Protein AF-0000000065788702 (afdb_homodimer)

Secondary structure (DSSP, 8-state):
----SEEEE--TTSSHHHHHHHHHHHHT--EEEHHHHHHHHHTS-HHHHHHHHHHHHHHHHHHHHHHHHHHH--SEEEPPTTGGGSHHHHHHTTTS-EEEEE--HHHHHHHT-------SSS--HHHHHHHHHHHHHHHHHHH-SEEEE-TT--HHHHHHHHHHHHHHHH-/----SEEEE--TTSSHHHHHHHHHHHHT--EEEHHHHHHHHHTS-HHHHHHHHHHHHHHHHHHHHHHHHHHH--SEEEPPTTGGGSHHHHHHTTTS-EEEEE--HHHHHHHT-------SSS--HHHHHHHHHHHHHHHHHHH-SEEEE-TT--HHHHHHHHHHHHHHHH-

Structure (mmCIF, N/CA/C/O backbone):
data_AF-0000000065788702-model_v1
#
loop_
_entity.id
_entity.type
_entity.pdbx_description
1 polymer 'Shikimate kinase'
#
loop_
_atom_site.group_PDB
_atom_site.id
_atom_site.type_symbol
_atom_site.label_atom_id
_atom_site.label_alt_id
_atom_site.label_comp_id
_atom_site.label_asym_id
_atom_site.label_entity_id
_atom_site.label_seq_id
_atom_site.pdbx_PDB_ins_code
_atom_site.Cartn_x
_atom_site.Cartn_y
_atom_site.Cartn_z
_atom_site.occupancy
_atom_site.B_iso_or_equiv
_atom_site.auth_seq_id
_atom_site.auth_comp_id
_atom_site.auth_asym_id
_atom_site.auth_atom_id
_atom_site.pdbx_PDB_model_num
ATOM 1 N N . MET A 1 1 ? 15.266 -27.609 -1.494 1 58.44 1 MET A N 1
ATOM 2 C CA . MET A 1 1 ? 15.555 -26.172 -1.533 1 58.44 1 MET A CA 1
ATOM 3 C C . MET A 1 1 ? 14.398 -25.375 -0.955 1 58.44 1 MET A C 1
ATOM 5 O O . MET A 1 1 ? 13.258 -25.844 -0.939 1 58.44 1 MET A O 1
ATOM 9 N N . SER A 1 2 ? 14.633 -24.344 -0.054 1 81.69 2 SER A N 1
ATOM 10 C CA . SER A 1 2 ? 13.609 -23.625 0.688 1 81.69 2 SER A CA 1
ATOM 11 C C . SER A 1 2 ? 12.688 -22.844 -0.253 1 81.69 2 SER A C 1
ATOM 13 O O . SER A 1 2 ? 13.141 -22.312 -1.266 1 81.69 2 SER A O 1
ATOM 15 N N . ALA A 1 3 ? 11.422 -23.141 -0.197 1 93.31 3 ALA A N 1
ATOM 16 C CA . ALA A 1 3 ? 10.43 -22.422 -0.991 1 93.31 3 ALA A CA 1
ATOM 17 C C . ALA A 1 3 ? 9.273 -21.938 -0.121 1 93.31 3 ALA A C 1
ATOM 19 O O . ALA A 1 3 ? 8.977 -22.547 0.917 1 93.31 3 ALA A O 1
ATOM 20 N N . PRO A 1 4 ? 8.68 -20.859 -0.559 1 97.94 4 PRO A N 1
ATOM 21 C CA . PRO A 1 4 ? 7.516 -20.406 0.214 1 97.94 4 PRO A CA 1
ATOM 22 C C . PRO A 1 4 ? 6.379 -21.438 0.215 1 97.94 4 PRO A C 1
ATOM 24 O O . PRO A 1 4 ? 6.227 -22.188 -0.747 1 97.94 4 PRO A O 1
ATOM 27 N N . LEU A 1 5 ? 5.625 -21.422 1.3 1 97.12 5 LEU A N 1
ATOM 28 C CA . LEU A 1 5 ? 4.43 -22.25 1.366 1 97.12 5 LEU A CA 1
ATOM 29 C C . LEU A 1 5 ? 3.367 -21.75 0.389 1 97.12 5 LEU A C 1
ATOM 31 O O . LEU A 1 5 ? 2.688 -22.562 -0.253 1 97.12 5 LEU A O 1
ATOM 35 N N . ILE A 1 6 ? 3.178 -20.422 0.337 1 98.12 6 ILE A N 1
ATOM 36 C CA . ILE A 1 6 ? 2.203 -19.781 -0.542 1 98.12 6 ILE A CA 1
ATOM 37 C C . ILE A 1 6 ? 2.771 -18.469 -1.076 1 98.12 6 ILE A C 1
ATOM 39 O O . ILE A 1 6 ? 3.377 -17.703 -0.328 1 98.12 6 ILE A O 1
ATOM 43 N N . VAL A 1 7 ? 2.656 -18.25 -2.346 1 98.75 7 VAL A N 1
ATOM 44 C CA . VAL A 1 7 ? 2.936 -16.953 -2.977 1 98.75 7 VAL A CA 1
ATOM 45 C C . VAL A 1 7 ? 1.626 -16.281 -3.369 1 98.75 7 VAL A C 1
ATOM 47 O O . VAL A 1 7 ? 0.776 -16.891 -4.023 1 98.75 7 VAL A O 1
ATOM 50 N N . LEU A 1 8 ? 1.436 -15.086 -2.906 1 98.75 8 LEU A N 1
ATOM 51 C CA . LEU A 1 8 ? 0.237 -14.312 -3.229 1 98.75 8 LEU A CA 1
ATOM 52 C C . LEU A 1 8 ? 0.52 -13.312 -4.34 1 98.75 8 LEU A C 1
ATOM 54 O O . LEU A 1 8 ? 1.49 -12.555 -4.266 1 98.75 8 LEU A O 1
ATOM 58 N N . VAL A 1 9 ? -0.347 -13.281 -5.387 1 98.56 9 VAL A N 1
ATOM 59 C CA . VAL A 1 9 ? -0.35 -12.258 -6.418 1 98.56 9 VAL A CA 1
ATOM 60 C C . VAL A 1 9 ? -1.75 -11.656 -6.551 1 98.56 9 VAL A C 1
ATOM 62 O O . VAL A 1 9 ? -2.729 -12.25 -6.086 1 98.56 9 VAL A O 1
ATOM 65 N N . GLY A 1 10 ? -1.859 -10.484 -7.102 1 96.06 10 GLY A N 1
ATOM 66 C CA . GLY A 1 10 ? -3.096 -9.75 -7.305 1 96.06 10 GLY A CA 1
ATOM 67 C C . GLY A 1 10 ? -2.891 -8.242 -7.34 1 96.06 10 GLY A C 1
ATOM 68 O O . GLY A 1 10 ? -1.82 -7.75 -6.984 1 96.06 10 GLY A O 1
ATOM 69 N N . PRO A 1 11 ? -3.908 -7.523 -7.809 1 91.44 11 PRO A N 1
ATOM 70 C CA . PRO A 1 11 ? -3.746 -6.07 -7.922 1 91.44 11 PRO A CA 1
ATOM 71 C C . PRO A 1 11 ? -3.607 -5.383 -6.566 1 91.44 11 PRO A C 1
ATOM 73 O O . PRO A 1 11 ? -3.93 -5.977 -5.535 1 91.44 11 PRO A O 1
ATOM 76 N N . MET A 1 12 ? -3.02 -4.168 -6.613 1 87.75 12 MET A N 1
ATOM 77 C CA . MET A 1 12 ? -2.9 -3.355 -5.406 1 87.75 12 MET A CA 1
ATOM 78 C C . MET A 1 12 ? -4.266 -3.131 -4.766 1 87.75 12 MET A C 1
ATOM 80 O O . MET A 1 12 ? -5.246 -2.855 -5.461 1 87.75 12 MET A O 1
ATOM 84 N N . GLY A 1 13 ? -4.363 -3.283 -3.51 1 88.12 13 GLY A N 1
ATOM 85 C CA . GLY A 1 13 ? -5.59 -2.975 -2.791 1 88.12 13 GLY A CA 1
ATOM 86 C C . GLY A 1 13 ? -6.535 -4.156 -2.686 1 88.12 13 GLY A C 1
ATOM 87 O O . GLY A 1 13 ? -7.602 -4.051 -2.08 1 88.12 13 GLY A O 1
ATOM 88 N N . VAL A 1 14 ? -6.156 -5.312 -3.217 1 91.44 14 VAL A N 1
ATOM 89 C CA . VAL A 1 14 ? -7.043 -6.465 -3.262 1 91.44 14 VAL A CA 1
ATOM 90 C C . VAL A 1 14 ? -7.051 -7.168 -1.906 1 91.44 14 VAL A C 1
ATOM 92 O O . VAL A 1 14 ? -7.906 -8.016 -1.643 1 91.44 14 VAL A O 1
ATOM 95 N N . GLY A 1 15 ? -6 -6.914 -1.061 1 93.5 15 GLY A N 1
ATOM 96 C CA . GLY A 1 15 ? -5.996 -7.5 0.271 1 93.5 15 GLY A CA 1
ATOM 97 C C . GLY A 1 15 ? -4.832 -8.445 0.506 1 93.5 15 GLY A C 1
ATOM 98 O O . GLY A 1 15 ? -4.863 -9.258 1.433 1 93.5 15 GLY A O 1
ATOM 99 N N . LYS A 1 16 ? -3.768 -8.422 -0.208 1 96.19 16 LYS A N 1
ATOM 100 C CA . LYS A 1 16 ? -2.631 -9.328 -0.096 1 96.19 16 LYS A CA 1
ATOM 101 C C . LYS A 1 16 ? -2 -9.25 1.291 1 96.19 16 LYS A C 1
ATOM 103 O O . LYS A 1 16 ? -1.712 -10.281 1.906 1 96.19 16 LYS A O 1
ATOM 108 N N . SER A 1 17 ? -1.806 -7.961 1.757 1 94.44 17 SER A N 1
ATOM 109 C CA . SER A 1 17 ? -1.151 -7.824 3.055 1 94.44 17 SER A CA 1
ATOM 110 C C . SER A 1 17 ? -2.01 -8.406 4.172 1 94.44 17 SER A C 1
ATOM 112 O O . SER A 1 17 ? -1.526 -9.195 4.988 1 94.44 17 SER A O 1
ATOM 114 N N . THR A 1 18 ? -3.287 -8.109 4.172 1 93.69 18 THR A N 1
ATOM 115 C CA . THR A 1 18 ? -4.188 -8.586 5.215 1 93.69 18 THR A CA 1
ATOM 116 C C . THR A 1 18 ? -4.344 -10.102 5.145 1 93.69 18 THR A C 1
ATOM 118 O O . THR A 1 18 ? -4.148 -10.797 6.141 1 93.69 18 THR A O 1
ATOM 121 N N . VAL A 1 19 ? -4.652 -10.578 3.967 1 96.88 19 VAL A N 1
ATOM 122 C CA . VAL A 1 19 ? -4.859 -12.008 3.766 1 96.88 19 VAL A CA 1
ATOM 123 C C . VAL A 1 19 ? -3.551 -12.758 3.996 1 96.88 19 VAL A C 1
ATOM 125 O O . VAL A 1 19 ? -3.543 -13.844 4.586 1 96.88 19 VAL A O 1
ATOM 128 N N . GLY A 1 20 ? -2.438 -12.195 3.5 1 97.69 20 GLY A N 1
ATOM 129 C CA . GLY A 1 20 ? -1.132 -12.805 3.697 1 97.69 20 GLY A CA 1
ATOM 130 C C . GLY A 1 20 ? -0.77 -12.984 5.16 1 97.69 20 GLY A C 1
ATOM 131 O O . GLY A 1 20 ? -0.274 -14.039 5.562 1 97.69 20 GLY A O 1
ATOM 132 N N . GLN A 1 21 ? -1.035 -11.992 5.941 1 95.81 21 GLN A N 1
ATOM 133 C CA . GLN A 1 21 ? -0.751 -12.055 7.371 1 95.81 21 GLN A CA 1
ATOM 134 C C . GLN A 1 21 ? -1.647 -13.078 8.062 1 95.81 21 GLN A C 1
ATOM 136 O O . GLN A 1 21 ? -1.186 -13.844 8.914 1 95.81 21 GLN A O 1
ATOM 141 N N . LEU A 1 22 ? -2.918 -13.117 7.703 1 96.94 22 LEU A N 1
ATOM 142 C CA . LEU A 1 22 ? -3.848 -14.086 8.273 1 96.94 22 LEU A CA 1
ATOM 143 C C . LEU A 1 22 ? -3.438 -15.508 7.91 1 96.94 22 LEU A C 1
ATOM 145 O O . LEU A 1 22 ? -3.494 -16.406 8.75 1 96.94 22 LEU A O 1
ATOM 149 N N . LEU A 1 23 ? -3.037 -15.695 6.676 1 98.12 23 LEU A N 1
ATOM 150 C CA . LEU A 1 23 ? -2.559 -17 6.234 1 98.12 23 LEU A CA 1
ATOM 151 C C . LEU A 1 23 ? -1.345 -17.438 7.043 1 98.12 23 LEU A C 1
ATOM 153 O O . LEU A 1 23 ? -1.278 -18.578 7.5 1 98.12 23 LEU A O 1
ATOM 157 N N . ALA A 1 24 ? -0.376 -16.531 7.18 1 98.06 24 ALA A N 1
ATOM 158 C CA . ALA A 1 24 ? 0.844 -16.844 7.926 1 98.06 24 ALA A CA 1
ATOM 159 C C . ALA A 1 24 ? 0.523 -17.234 9.359 1 98.06 24 ALA A C 1
ATOM 161 O O . ALA A 1 24 ? 1.09 -18.203 9.883 1 98.06 24 ALA A O 1
ATOM 162 N N . GLU A 1 25 ? -0.393 -16.531 9.961 1 97.5 25 GLU A N 1
ATOM 163 C CA . GLU A 1 25 ? -0.812 -16.828 11.32 1 97.5 25 GLU A CA 1
ATOM 164 C C . GLU A 1 25 ? -1.428 -18.219 11.414 1 97.5 25 GLU A C 1
ATOM 166 O O . GLU A 1 25 ? -1.07 -19.016 12.297 1 97.5 25 GLU A O 1
ATOM 171 N N . ARG A 1 26 ? -2.281 -18.531 10.562 1 96.94 26 ARG A N 1
ATOM 172 C CA . ARG A 1 26 ? -2.984 -19.812 10.57 1 96.94 26 ARG A CA 1
ATOM 173 C C . ARG A 1 26 ? -2.021 -20.969 10.312 1 96.94 26 ARG A C 1
ATOM 175 O O . ARG A 1 26 ? -2.207 -22.062 10.836 1 96.94 26 ARG A O 1
ATOM 182 N N . LEU A 1 27 ? -1.039 -20.688 9.547 1 96.88 27 LEU A N 1
ATOM 183 C CA . LEU A 1 27 ? -0.102 -21.719 9.148 1 96.88 27 LEU A CA 1
ATOM 184 C C . LEU A 1 27 ? 1.083 -21.781 10.109 1 96.88 27 LEU A C 1
ATOM 186 O O . LEU A 1 27 ? 1.942 -22.656 9.984 1 96.88 27 LEU A O 1
ATOM 190 N N . GLY A 1 28 ? 1.117 -20.844 11.07 1 97.06 28 GLY A N 1
ATOM 191 C CA . GLY A 1 28 ? 2.217 -20.812 12.016 1 97.06 28 GLY A CA 1
ATOM 192 C C . GLY A 1 28 ? 3.557 -20.516 11.367 1 97.06 28 GLY A C 1
ATOM 193 O O . GLY A 1 28 ? 4.562 -21.156 11.703 1 97.06 28 GLY A O 1
ATOM 194 N N . THR A 1 29 ? 3.572 -19.625 10.375 1 97.69 29 THR A N 1
ATOM 195 C CA . THR A 1 29 ? 4.789 -19.312 9.633 1 97.69 29 THR A CA 1
ATOM 196 C C . THR A 1 29 ? 4.945 -17.797 9.484 1 97.69 29 THR A C 1
ATOM 198 O O . THR A 1 29 ? 4.18 -17.031 10.062 1 97.69 29 THR A O 1
ATOM 201 N N . GLY A 1 30 ? 6.035 -17.312 8.812 1 97.44 30 GLY A N 1
ATOM 202 C CA . GLY A 1 30 ? 6.293 -15.898 8.617 1 97.44 30 GLY A CA 1
ATOM 203 C C . GLY A 1 30 ? 5.625 -15.336 7.379 1 97.44 30 GLY A C 1
ATOM 204 O O . GLY A 1 30 ? 5.23 -16.094 6.484 1 97.44 30 GLY A O 1
ATOM 205 N N . TYR A 1 31 ? 5.441 -14.039 7.391 1 97.69 31 TYR A N 1
ATOM 206 C CA . TYR A 1 31 ? 4.93 -13.266 6.262 1 97.69 31 TYR A CA 1
ATOM 207 C C . TYR A 1 31 ? 6.008 -12.352 5.699 1 97.69 31 TYR A C 1
ATOM 209 O O . TYR A 1 31 ? 6.758 -11.727 6.457 1 97.69 31 TYR A O 1
ATOM 217 N N . ARG A 1 32 ? 6.145 -12.336 4.414 1 97.94 32 ARG A N 1
ATOM 218 C CA . ARG A 1 32 ? 7.133 -11.508 3.727 1 97.94 32 ARG A CA 1
ATOM 219 C C . ARG A 1 32 ? 6.512 -10.805 2.52 1 97.94 32 ARG A C 1
ATOM 221 O O . ARG A 1 32 ? 5.688 -11.391 1.814 1 97.94 32 ARG A O 1
ATOM 228 N N . ASP A 1 33 ? 6.82 -9.547 2.326 1 97.44 33 ASP A N 1
ATOM 229 C CA . ASP A 1 33 ? 6.34 -8.719 1.226 1 97.44 33 ASP A CA 1
ATOM 230 C C . ASP A 1 33 ? 7.508 -8.172 0.406 1 97.44 33 ASP A C 1
ATOM 232 O O . ASP A 1 33 ? 8.398 -7.508 0.946 1 97.44 33 ASP A O 1
ATOM 236 N N . THR A 1 34 ? 7.469 -8.336 -0.899 1 98.06 34 THR A N 1
ATOM 237 C CA . THR A 1 34 ? 8.617 -7.977 -1.723 1 98.06 34 THR A CA 1
ATOM 238 C C . THR A 1 34 ? 8.734 -6.461 -1.862 1 98.06 34 THR A C 1
ATOM 240 O O . THR A 1 34 ? 9.828 -5.938 -2.09 1 98.06 34 THR A O 1
ATOM 243 N N . ASP A 1 35 ? 7.586 -5.723 -1.775 1 94.94 35 ASP A N 1
ATOM 244 C CA . ASP A 1 35 ? 7.691 -4.27 -1.773 1 94.94 35 ASP A CA 1
ATOM 245 C C . ASP A 1 35 ? 8.508 -3.777 -0.581 1 94.94 35 ASP A C 1
ATOM 247 O O . ASP A 1 35 ? 9.328 -2.867 -0.715 1 94.94 35 ASP A O 1
ATOM 251 N N . GLU A 1 36 ? 8.281 -4.375 0.519 1 93.31 36 GLU A N 1
ATOM 252 C CA . GLU A 1 36 ? 9.047 -4.027 1.713 1 93.31 36 GLU A CA 1
ATOM 253 C C . GLU A 1 36 ? 10.523 -4.402 1.554 1 93.31 36 GLU A C 1
ATOM 255 O O . GLU A 1 36 ? 11.406 -3.676 2.014 1 93.31 36 GLU A O 1
ATOM 260 N N . ASP A 1 37 ? 10.797 -5.535 0.907 1 96.69 37 ASP A N 1
ATOM 261 C CA . ASP A 1 37 ? 12.172 -5.941 0.626 1 96.69 37 ASP A CA 1
ATOM 262 C C . ASP A 1 37 ? 12.906 -4.871 -0.174 1 96.69 37 ASP A C 1
ATOM 264 O O . ASP A 1 37 ? 14.062 -4.555 0.118 1 96.69 37 ASP A O 1
ATOM 268 N N . ILE A 1 38 ? 12.219 -4.352 -1.16 1 96.56 38 ILE A N 1
ATOM 269 C CA . ILE A 1 38 ? 12.828 -3.371 -2.049 1 96.56 38 ILE A CA 1
ATOM 270 C C . ILE A 1 38 ? 13.188 -2.113 -1.261 1 96.56 38 ILE A C 1
ATOM 272 O O . ILE A 1 38 ? 14.297 -1.586 -1.387 1 96.56 38 ILE A O 1
ATOM 276 N N . VAL A 1 39 ? 12.273 -1.67 -0.487 1 93.56 39 VAL A N 1
ATOM 277 C CA . VAL A 1 39 ? 12.5 -0.473 0.317 1 93.56 39 VAL A CA 1
ATOM 278 C C . VAL A 1 39 ? 13.68 -0.692 1.255 1 93.56 39 VAL A C 1
ATOM 280 O O . VAL A 1 39 ? 14.562 0.166 1.365 1 93.56 39 VAL A O 1
ATOM 283 N N . THR A 1 40 ? 13.742 -1.803 1.852 1 93.12 40 THR A N 1
ATOM 284 C CA . THR A 1 40 ? 14.82 -2.121 2.787 1 93.12 40 THR A CA 1
ATOM 285 C C . THR A 1 40 ? 16.156 -2.201 2.064 1 93.12 40 THR A C 1
ATOM 287 O O . THR A 1 40 ? 17.156 -1.623 2.516 1 93.12 40 THR A O 1
ATOM 290 N N . ALA A 1 41 ? 16.188 -2.848 0.956 1 95.31 41 ALA A N 1
ATOM 291 C CA . ALA A 1 41 ? 17.422 -3.066 0.217 1 95.31 41 ALA A CA 1
ATOM 292 C C . ALA A 1 41 ? 17.953 -1.758 -0.371 1 95.31 41 ALA A C 1
ATOM 294 O O . ALA A 1 41 ? 19.156 -1.523 -0.397 1 95.31 41 ALA A O 1
ATOM 295 N N . GLN A 1 42 ? 17.047 -0.96 -0.868 1 94.94 42 GLN A N 1
ATOM 296 C CA . GLN A 1 42 ? 17.453 0.249 -1.584 1 94.94 42 GLN A CA 1
ATOM 297 C C . GLN A 1 42 ? 17.625 1.421 -0.624 1 94.94 42 GLN A C 1
ATOM 299 O O . GLN A 1 42 ? 18.297 2.404 -0.955 1 94.94 42 GLN A O 1
ATOM 304 N N . GLY A 1 43 ? 16.984 1.29 0.495 1 93.25 43 GLY A N 1
ATOM 305 C CA . GLY A 1 43 ? 17.047 2.369 1.468 1 93.25 43 GLY A CA 1
ATOM 306 C C . GLY A 1 43 ? 16.297 3.611 1.033 1 93.25 43 GLY A C 1
ATOM 307 O O . GLY A 1 43 ? 16.641 4.727 1.426 1 93.25 43 GLY A O 1
ATOM 308 N N . ARG A 1 44 ? 15.383 3.467 0.232 1 90.56 44 ARG A N 1
ATOM 309 C CA . ARG A 1 44 ? 14.562 4.582 -0.226 1 90.56 44 ARG A CA 1
ATOM 310 C C . ARG A 1 44 ? 13.148 4.113 -0.572 1 90.56 44 ARG A C 1
ATOM 312 O O . ARG A 1 44 ? 12.914 2.92 -0.767 1 90.56 44 ARG A O 1
ATOM 319 N N . ALA A 1 45 ? 12.219 5.051 -0.631 1 89.81 45 ALA A N 1
ATOM 320 C CA . ALA A 1 45 ? 10.812 4.773 -0.921 1 89.81 45 ALA A CA 1
ATOM 321 C C . ALA A 1 45 ? 10.633 4.328 -2.369 1 89.81 45 ALA A C 1
ATOM 323 O O . ALA A 1 45 ? 11.383 4.742 -3.254 1 89.81 45 ALA A O 1
ATOM 324 N N . ILE A 1 46 ? 9.578 3.502 -2.602 1 89.06 46 ILE A N 1
ATOM 325 C CA . ILE A 1 46 ? 9.305 2.98 -3.938 1 89.06 46 ILE A CA 1
ATOM 326 C C . ILE A 1 46 ? 9 4.133 -4.891 1 89.06 46 ILE A C 1
ATOM 328 O O . ILE A 1 46 ? 9.453 4.137 -6.035 1 89.06 46 ILE A O 1
ATOM 332 N N . ALA A 1 47 ? 8.273 5.152 -4.453 1 85.25 47 ALA A N 1
ATOM 333 C CA . ALA A 1 47 ? 7.961 6.312 -5.281 1 85.25 47 ALA A CA 1
ATOM 334 C C . ALA A 1 47 ? 9.234 7.004 -5.762 1 85.25 47 ALA A C 1
ATOM 336 O O . ALA A 1 47 ? 9.305 7.457 -6.906 1 85.25 47 ALA A O 1
ATOM 337 N N . GLU A 1 48 ? 10.188 7.059 -4.926 1 86.19 48 GLU A N 1
ATOM 338 C CA . GLU A 1 48 ? 11.453 7.684 -5.285 1 86.19 48 GLU A CA 1
ATOM 339 C C . GLU A 1 48 ? 12.18 6.883 -6.367 1 86.19 48 GLU A C 1
ATOM 341 O O . GLU A 1 48 ? 12.766 7.461 -7.285 1 86.19 48 GLU A O 1
ATOM 346 N N . ILE A 1 49 ? 12.148 5.605 -6.215 1 87.44 49 ILE A N 1
ATOM 347 C CA . ILE A 1 49 ? 12.773 4.738 -7.207 1 87.44 49 ILE A CA 1
ATOM 348 C C . ILE A 1 49 ? 12.117 4.957 -8.57 1 87.44 49 ILE A C 1
ATOM 350 O O . ILE A 1 49 ? 12.805 5.098 -9.578 1 87.44 49 ILE A O 1
ATOM 354 N N . PHE A 1 50 ? 10.789 5.039 -8.625 1 83.69 50 PHE A N 1
ATOM 355 C CA . PHE A 1 50 ? 10.055 5.258 -9.867 1 83.69 50 PHE A CA 1
ATOM 356 C C . PHE A 1 50 ? 10.414 6.609 -10.469 1 83.69 50 PHE A C 1
ATOM 358 O O . PHE A 1 50 ? 10.625 6.719 -11.68 1 83.69 50 PHE A O 1
ATOM 365 N N . VAL A 1 51 ? 10.461 7.57 -9.656 1 78.44 51 VAL A N 1
ATOM 366 C CA . VAL A 1 51 ? 10.688 8.93 -10.117 1 78.44 51 VAL A CA 1
ATOM 367 C C . VAL A 1 51 ? 12.141 9.094 -10.57 1 78.44 51 VAL A C 1
ATOM 369 O O . VAL A 1 51 ? 12.406 9.672 -11.617 1 78.44 51 VAL A O 1
ATOM 372 N N . ASP A 1 52 ? 13.086 8.492 -9.875 1 83.38 52 ASP A N 1
ATOM 373 C CA . ASP A 1 52 ? 14.516 8.711 -10.109 1 83.38 52 ASP A CA 1
ATOM 374 C C . ASP A 1 52 ? 15.039 7.797 -11.211 1 83.38 52 ASP A C 1
ATOM 376 O O . ASP A 1 52 ? 15.844 8.219 -12.039 1 83.38 52 ASP A O 1
ATOM 380 N N . GLU A 1 53 ? 14.555 6.59 -11.156 1 86.25 53 GLU A N 1
ATOM 381 C CA . GLU A 1 53 ? 15.203 5.602 -12.008 1 86.25 53 GLU A CA 1
ATOM 382 C C . GLU A 1 53 ? 14.234 5.066 -13.062 1 86.25 53 GLU A C 1
ATOM 384 O O . GLU A 1 53 ? 14.656 4.426 -14.031 1 86.25 53 GLU A O 1
ATOM 389 N N . GLY A 1 54 ? 13.016 5.285 -12.867 1 83.69 54 GLY A N 1
ATOM 390 C CA . GLY A 1 54 ? 12.016 4.855 -13.836 1 83.69 54 GLY A CA 1
ATOM 391 C C . GLY A 1 54 ? 11.484 3.459 -13.562 1 83.69 54 GLY A C 1
ATOM 392 O O . GLY A 1 54 ? 11.984 2.76 -12.68 1 83.69 54 GLY A O 1
ATOM 393 N N . GLU A 1 55 ? 10.453 3.076 -14.305 1 86.5 55 GLU A N 1
ATOM 394 C CA . GLU A 1 55 ? 9.75 1.81 -14.117 1 86.5 55 GLU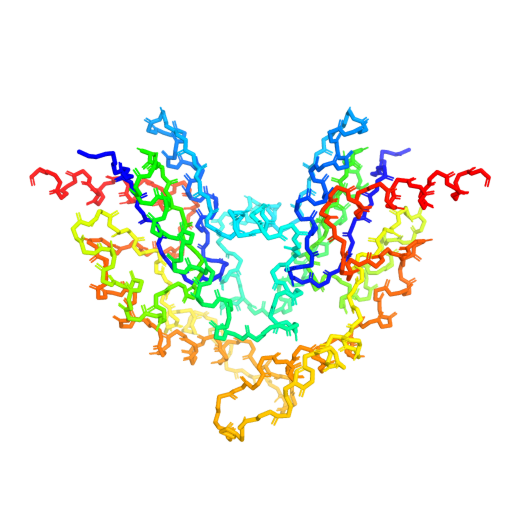 A CA 1
ATOM 395 C C . GLU A 1 55 ? 10.656 0.624 -14.445 1 86.5 55 GLU A C 1
ATOM 397 O O . GLU A 1 55 ? 10.656 -0.38 -13.734 1 86.5 55 GLU A O 1
ATOM 402 N N . ALA A 1 56 ? 11.422 0.709 -15.523 1 90.12 56 ALA A N 1
ATOM 403 C CA . ALA A 1 56 ? 12.281 -0.401 -15.93 1 90.12 56 ALA A CA 1
ATOM 404 C C . ALA A 1 56 ? 13.266 -0.764 -14.82 1 90.12 56 ALA A C 1
ATOM 406 O O . ALA A 1 56 ? 13.477 -1.943 -14.523 1 90.12 56 ALA A O 1
ATOM 407 N N . ALA A 1 57 ? 13.836 0.279 -14.242 1 92 57 ALA A N 1
ATOM 408 C CA . ALA A 1 57 ? 14.75 0.051 -13.125 1 92 57 ALA A CA 1
ATOM 409 C C . ALA A 1 57 ? 14.031 -0.592 -11.945 1 92 57 ALA A C 1
ATOM 411 O O . ALA A 1 57 ? 14.562 -1.508 -11.312 1 92 57 ALA A O 1
ATOM 412 N N . PHE A 1 58 ? 12.875 -0.134 -11.711 1 93 58 PHE A N 1
ATOM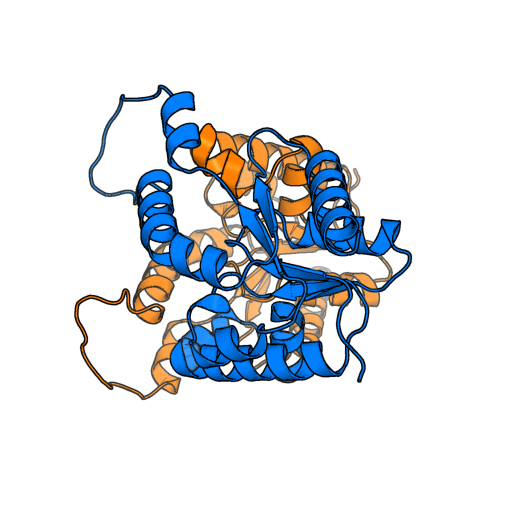 413 C CA . PHE A 1 58 ? 12.086 -0.715 -10.633 1 93 58 PHE A CA 1
ATOM 414 C C . PHE A 1 58 ? 11.781 -2.182 -10.914 1 93 58 PHE A C 1
ATOM 416 O O . PHE A 1 58 ? 11.875 -3.023 -10.023 1 93 58 PHE A O 1
ATOM 423 N N . ARG A 1 59 ? 11.469 -2.48 -12.102 1 95.44 59 ARG A N 1
ATOM 424 C CA . ARG A 1 59 ? 11.148 -3.857 -12.469 1 95.44 59 ARG A CA 1
ATOM 425 C C . ARG A 1 59 ? 12.352 -4.77 -12.273 1 95.44 59 ARG A C 1
ATOM 427 O O . ARG A 1 59 ? 12.203 -5.934 -11.891 1 95.44 59 ARG A O 1
ATOM 434 N N . THR A 1 60 ? 13.461 -4.254 -12.516 1 97.25 60 THR A N 1
ATOM 435 C CA . THR A 1 60 ? 14.68 -5.023 -12.289 1 97.25 60 THR A CA 1
ATOM 436 C C . THR A 1 60 ? 14.867 -5.32 -10.805 1 97.25 60 THR A C 1
ATOM 438 O O . THR A 1 60 ? 15.148 -6.457 -10.43 1 97.25 60 THR A O 1
ATOM 441 N N . LEU A 1 61 ? 14.688 -4.309 -9.984 1 97.25 61 LEU A N 1
ATOM 442 C CA . LEU A 1 61 ? 14.781 -4.48 -8.539 1 97.25 61 LEU A CA 1
ATOM 443 C C . LEU A 1 61 ? 13.719 -5.445 -8.039 1 97.25 61 LEU A C 1
ATOM 445 O O . LEU A 1 61 ? 13.984 -6.281 -7.172 1 97.25 61 LEU A O 1
ATOM 449 N N . GLU A 1 62 ? 12.531 -5.328 -8.602 1 97.81 62 GLU A N 1
ATOM 450 C CA . GLU A 1 62 ? 11.398 -6.168 -8.219 1 97.81 62 GLU A CA 1
ATOM 451 C C . GLU A 1 62 ? 11.664 -7.633 -8.547 1 97.81 62 GLU A C 1
ATOM 453 O O . GLU A 1 62 ? 11.43 -8.516 -7.715 1 97.81 62 GLU A O 1
ATOM 458 N N . LYS A 1 63 ? 12.211 -7.898 -9.711 1 98.38 63 LYS A N 1
ATOM 459 C CA . LYS A 1 63 ? 12.57 -9.25 -10.117 1 98.38 63 LYS A CA 1
ATOM 460 C C . LYS A 1 63 ? 13.594 -9.859 -9.156 1 98.38 63 LYS A C 1
ATOM 462 O O . LYS A 1 63 ? 13.453 -11.008 -8.742 1 98.38 63 LYS A O 1
ATOM 467 N N . GLU A 1 64 ? 14.547 -9.055 -8.82 1 98.5 64 GLU A N 1
ATOM 468 C CA . GLU A 1 64 ? 15.578 -9.531 -7.902 1 98.5 64 GLU A CA 1
ATOM 469 C C . GLU A 1 64 ? 15 -9.812 -6.52 1 98.5 64 GLU A C 1
ATOM 471 O O . GLU A 1 64 ? 15.359 -10.805 -5.883 1 98.5 64 GLU A O 1
ATOM 476 N N . ALA A 1 65 ? 14.148 -8.953 -6.035 1 98.5 65 ALA A N 1
ATOM 477 C CA . ALA A 1 65 ? 13.492 -9.172 -4.75 1 98.5 65 ALA A CA 1
ATOM 478 C C . ALA A 1 65 ? 12.688 -10.469 -4.754 1 98.5 65 ALA A C 1
ATOM 480 O O . ALA A 1 65 ? 12.727 -11.234 -3.785 1 98.5 65 ALA A O 1
ATOM 481 N N . VAL A 1 66 ? 11.992 -10.711 -5.859 1 98.75 66 VAL A N 1
ATOM 482 C CA . VAL A 1 66 ? 11.195 -11.922 -5.988 1 98.75 66 VAL A CA 1
ATOM 483 C C . VAL A 1 66 ? 12.109 -13.141 -5.992 1 98.75 66 VAL A C 1
ATOM 485 O O . VAL A 1 66 ? 11.867 -14.109 -5.266 1 98.75 66 VAL A O 1
ATOM 488 N N . ARG A 1 67 ? 13.148 -13.094 -6.777 1 98.62 67 ARG A N 1
ATOM 489 C CA . ARG A 1 67 ? 14.102 -14.195 -6.855 1 98.62 67 ARG A CA 1
ATOM 490 C C . ARG A 1 67 ? 14.664 -14.539 -5.48 1 98.62 67 ARG A C 1
ATOM 492 O O . ARG A 1 67 ? 14.672 -15.703 -5.078 1 98.62 67 ARG A O 1
ATOM 499 N N . THR A 1 68 ? 15.086 -13.57 -4.754 1 98.5 68 THR A N 1
ATOM 500 C CA . THR A 1 68 ? 15.68 -13.75 -3.434 1 98.5 68 THR A CA 1
ATOM 501 C C . THR A 1 68 ? 14.656 -14.328 -2.459 1 98.5 68 THR A C 1
ATOM 503 O O . THR A 1 68 ? 14.953 -15.281 -1.732 1 98.5 68 THR A O 1
ATOM 506 N N . ALA A 1 69 ? 13.461 -13.789 -2.449 1 98.56 69 ALA A N 1
ATOM 507 C CA . ALA A 1 69 ? 12.422 -14.234 -1.525 1 98.56 69 ALA A CA 1
ATOM 508 C C . ALA A 1 69 ? 12.039 -15.688 -1.792 1 98.56 69 ALA A C 1
ATOM 510 O O . ALA A 1 69 ? 11.844 -16.469 -0.856 1 98.56 69 ALA A O 1
ATOM 511 N N . LEU A 1 70 ? 11.961 -16.031 -3.041 1 98.5 70 LEU A N 1
ATOM 512 C CA . LEU A 1 70 ? 11.594 -17.391 -3.408 1 98.5 70 LEU A CA 1
ATOM 513 C C . LEU A 1 70 ? 12.648 -18.391 -2.938 1 98.5 70 LEU A C 1
ATOM 515 O O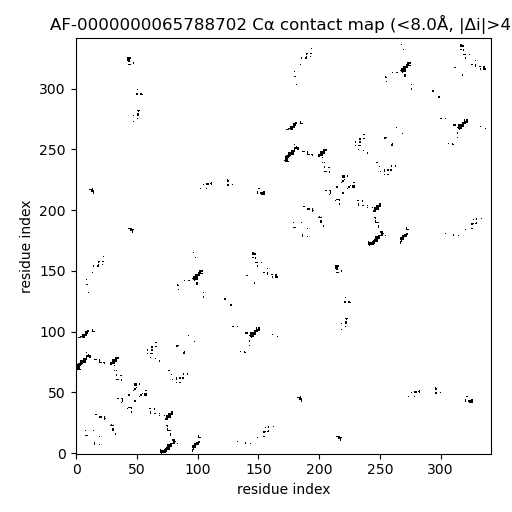 . LEU A 1 70 ? 12.328 -19.516 -2.596 1 98.5 70 LEU A O 1
ATOM 519 N N . ALA A 1 71 ? 13.852 -17.922 -2.898 1 97.56 71 ALA A N 1
ATOM 520 C CA . ALA A 1 71 ? 14.961 -18.797 -2.541 1 97.56 71 ALA A CA 1
ATOM 521 C C . ALA A 1 71 ? 15.125 -18.875 -1.026 1 97.56 71 ALA A C 1
ATOM 523 O O . ALA A 1 71 ? 15.633 -19.875 -0.507 1 97.56 71 ALA A O 1
ATOM 524 N N . GLU A 1 72 ? 14.609 -17.844 -0.264 1 97.38 72 GLU A N 1
ATOM 525 C CA . GLU A 1 72 ? 15.023 -17.734 1.131 1 97.38 72 GLU A CA 1
ATOM 526 C C . GLU A 1 72 ? 13.836 -17.891 2.074 1 97.38 72 GLU A C 1
ATOM 528 O O . GLU A 1 72 ? 14 -18.234 3.248 1 97.38 72 GLU A O 1
ATOM 533 N N . HIS A 1 73 ? 12.68 -17.641 1.604 1 98 73 HIS A N 1
ATOM 534 C CA . HIS A 1 73 ? 11.547 -17.547 2.512 1 98 73 HIS A CA 1
ATOM 535 C C . HIS A 1 73 ? 10.695 -18.812 2.459 1 98 73 HIS A C 1
ATOM 537 O O . HIS A 1 73 ? 10.359 -19.297 1.375 1 98 73 HIS A O 1
ATOM 543 N N . GLU A 1 74 ? 10.297 -19.266 3.625 1 97.75 74 GLU A N 1
ATOM 544 C CA . GLU A 1 74 ? 9.578 -20.547 3.686 1 97.75 74 GLU A CA 1
ATOM 545 C C . GLU A 1 74 ? 8.125 -20.328 4.094 1 97.75 74 GLU A C 1
ATOM 547 O O . GLU A 1 74 ? 7.375 -21.297 4.254 1 97.75 74 GLU A O 1
ATOM 552 N N . GLY A 1 75 ? 7.676 -19.172 4.332 1 98.06 75 GLY A N 1
ATOM 553 C CA . GLY A 1 75 ? 6.328 -18.875 4.789 1 98.06 75 GLY A CA 1
ATOM 554 C C . GLY A 1 75 ? 5.43 -18.344 3.691 1 98.06 75 GLY A C 1
ATOM 555 O O . GLY A 1 75 ? 5.363 -18.922 2.602 1 98.06 75 GLY A O 1
ATOM 556 N N . VAL A 1 76 ? 4.598 -17.297 3.957 1 98.62 76 VAL A N 1
ATOM 557 C CA . VAL A 1 76 ? 3.695 -16.672 2.998 1 98.62 76 VAL A CA 1
ATOM 558 C C . VAL A 1 76 ? 4.375 -15.453 2.365 1 98.62 76 VAL A C 1
ATOM 560 O O . VAL A 1 76 ? 4.867 -14.57 3.072 1 98.62 76 VAL A O 1
ATOM 563 N N . LEU A 1 77 ? 4.457 -15.43 1.063 1 98.81 77 LEU A N 1
ATOM 564 C CA . LEU A 1 77 ? 5.133 -14.375 0.314 1 98.81 77 LEU A CA 1
ATOM 565 C C . LEU A 1 77 ? 4.141 -13.602 -0.549 1 98.81 77 LEU A C 1
ATOM 567 O O . LEU A 1 77 ? 3.43 -14.195 -1.366 1 98.81 77 LEU A O 1
ATOM 571 N N . ALA A 1 78 ? 4.039 -12.312 -0.297 1 98.62 78 ALA A N 1
ATOM 572 C CA . ALA A 1 78 ? 3.219 -11.453 -1.146 1 98.62 78 ALA A CA 1
ATOM 573 C C . ALA A 1 78 ? 4.078 -10.664 -2.133 1 98.62 78 ALA A C 1
ATOM 575 O O . ALA A 1 78 ? 5.066 -10.039 -1.741 1 98.62 78 ALA A O 1
ATOM 576 N N . LEU A 1 79 ? 3.742 -10.719 -3.387 1 98.56 79 LEU A N 1
ATOM 577 C CA . LEU A 1 79 ? 4.445 -9.953 -4.41 1 98.56 79 LEU A CA 1
ATOM 578 C C . LEU A 1 79 ? 3.77 -8.602 -4.645 1 98.56 79 LEU A C 1
ATOM 580 O O . LEU A 1 79 ? 2.582 -8.445 -4.359 1 98.56 79 LEU A O 1
ATOM 584 N N . GLY A 1 80 ? 4.613 -7.633 -5.121 1 96.06 80 GLY A N 1
ATOM 585 C CA . GLY A 1 80 ? 4.004 -6.402 -5.602 1 96.06 80 GLY A CA 1
ATOM 586 C C . GLY A 1 80 ? 2.979 -6.633 -6.695 1 96.06 80 GLY A C 1
ATOM 587 O O . GLY A 1 80 ? 3.113 -7.562 -7.496 1 96.06 80 GLY A O 1
ATOM 588 N N . GLY A 1 81 ? 2.016 -5.766 -6.785 1 92.94 81 GLY A N 1
ATOM 589 C CA . GLY A 1 81 ? 0.9 -5.934 -7.703 1 92.94 81 GLY A CA 1
ATOM 590 C C . GLY A 1 81 ? 1.33 -6.02 -9.156 1 92.94 81 GLY A C 1
ATOM 591 O O . GLY A 1 81 ? 0.645 -6.629 -9.977 1 92.94 81 GLY A O 1
ATOM 592 N N . GLY A 1 82 ? 2.447 -5.41 -9.492 1 93.75 82 GLY A N 1
ATOM 593 C CA . GLY A 1 82 ? 2.924 -5.367 -10.867 1 93.75 82 GLY A CA 1
ATOM 594 C C . GLY A 1 82 ? 4.027 -6.367 -11.148 1 93.75 82 GLY A C 1
ATOM 595 O O . GLY A 1 82 ? 4.59 -6.387 -12.242 1 93.75 82 GLY A O 1
ATOM 596 N N . ALA A 1 83 ? 4.301 -7.199 -10.227 1 97 83 ALA A N 1
ATOM 597 C CA . ALA A 1 83 ? 5.418 -8.133 -10.359 1 97 83 ALA A CA 1
ATOM 598 C C . ALA A 1 83 ? 5.219 -9.055 -11.562 1 97 83 ALA A C 1
ATOM 600 O O . ALA A 1 83 ? 6.184 -9.422 -12.234 1 97 83 ALA A O 1
ATOM 601 N N . ILE A 1 84 ? 3.98 -9.297 -11.93 1 97.25 84 ILE A N 1
ATOM 602 C CA . ILE A 1 84 ? 3.646 -10.266 -12.969 1 97.25 84 ILE A CA 1
ATOM 603 C C . ILE A 1 84 ? 3.846 -9.633 -14.344 1 97.25 84 ILE A C 1
ATOM 605 O O . ILE A 1 84 ? 3.764 -10.312 -15.367 1 97.25 84 ILE A O 1
ATOM 609 N N . LEU A 1 85 ? 4.148 -8.375 -14.422 1 95.5 85 LEU A N 1
ATOM 610 C CA . LEU A 1 85 ? 4.293 -7.703 -15.711 1 95.5 85 LEU A CA 1
ATOM 611 C C . LEU A 1 85 ? 5.594 -8.117 -16.391 1 95.5 85 LEU A C 1
ATOM 613 O O . LEU A 1 85 ? 5.695 -8.07 -17.625 1 95.5 85 LEU A O 1
ATOM 617 N N . ASP A 1 86 ? 6.602 -8.469 -15.641 1 96.94 86 ASP A N 1
ATOM 618 C CA . ASP A 1 86 ? 7.887 -8.906 -16.172 1 96.94 86 ASP A CA 1
ATOM 619 C C . ASP A 1 86 ? 7.879 -10.406 -16.469 1 96.94 86 ASP A C 1
ATOM 621 O O . ASP A 1 86 ? 7.574 -11.211 -15.586 1 96.94 86 ASP A O 1
ATOM 625 N N . ALA A 1 87 ? 8.242 -10.758 -17.672 1 97.75 87 ALA A N 1
ATOM 626 C CA . ALA A 1 87 ? 8.195 -12.148 -18.109 1 97.75 87 ALA A CA 1
ATOM 627 C C . ALA A 1 87 ? 9.18 -13.008 -17.312 1 97.75 87 ALA A C 1
ATOM 629 O O . ALA A 1 87 ? 8.898 -14.172 -17.016 1 97.75 87 ALA A O 1
ATOM 630 N N . ASP A 1 88 ? 10.281 -12.438 -17.016 1 98.25 88 ASP A N 1
ATOM 631 C CA . ASP A 1 88 ? 11.266 -13.188 -16.234 1 98.25 88 ASP A CA 1
ATOM 632 C C . ASP A 1 88 ? 10.758 -13.461 -14.828 1 98.25 88 ASP A C 1
ATOM 634 O O . ASP A 1 88 ? 11.008 -14.531 -14.273 1 98.25 88 ASP A O 1
ATOM 638 N N . THR A 1 89 ? 10.07 -12.516 -14.273 1 98.56 89 THR A N 1
ATOM 639 C CA . THR A 1 89 ? 9.477 -12.734 -12.953 1 98.56 89 THR A CA 1
ATOM 640 C C . THR A 1 89 ? 8.43 -13.844 -13.008 1 98.56 89 THR A C 1
ATOM 642 O O . THR A 1 89 ? 8.391 -14.703 -12.125 1 98.56 89 THR A O 1
ATOM 645 N N . ARG A 1 90 ? 7.621 -13.805 -14.047 1 98.69 90 ARG A N 1
ATOM 646 C CA . ARG A 1 90 ? 6.633 -14.875 -14.203 1 98.69 90 ARG A CA 1
ATOM 647 C C . ARG A 1 90 ? 7.309 -16.234 -14.289 1 98.69 90 ARG A C 1
ATOM 649 O O . ARG A 1 90 ? 6.836 -17.203 -13.703 1 98.69 90 ARG A O 1
ATOM 656 N N . ALA A 1 91 ? 8.406 -16.297 -14.953 1 98.62 91 ALA A N 1
ATOM 657 C CA . ALA A 1 91 ? 9.133 -17.562 -15.102 1 98.62 91 ALA A CA 1
ATOM 658 C C . ALA A 1 91 ? 9.633 -18.062 -13.758 1 98.62 91 ALA A C 1
ATOM 660 O O . ALA A 1 91 ? 9.68 -19.266 -13.516 1 98.62 91 ALA A O 1
ATOM 661 N N . LEU A 1 92 ? 10 -17.172 -12.836 1 98.5 92 LEU A N 1
ATOM 662 C CA . LEU A 1 92 ? 10.477 -17.531 -11.508 1 98.5 92 LEU A CA 1
ATOM 663 C C . LEU A 1 92 ? 9.367 -18.203 -10.703 1 98.5 92 LEU A C 1
ATOM 665 O O . LEU A 1 92 ? 9.633 -18.906 -9.719 1 98.5 92 LEU A O 1
ATOM 669 N N . LEU A 1 93 ? 8.102 -17.984 -11.086 1 98.62 93 LEU A N 1
ATOM 670 C CA . LEU A 1 93 ? 6.965 -18.469 -10.305 1 98.62 93 LEU A CA 1
ATOM 671 C C . LEU A 1 93 ? 6.57 -19.875 -10.727 1 98.62 93 LEU A C 1
ATOM 673 O O . LEU A 1 93 ? 5.727 -20.516 -10.086 1 98.62 93 LEU A O 1
ATOM 677 N N . ALA A 1 94 ? 7.211 -20.359 -11.805 1 97.44 94 ALA A N 1
ATOM 678 C CA . ALA A 1 94 ? 6.941 -21.734 -12.242 1 97.44 94 ALA A CA 1
ATOM 679 C C . ALA A 1 94 ? 7.254 -22.734 -11.141 1 97.44 94 ALA A C 1
ATOM 681 O O . ALA A 1 94 ? 8.312 -22.672 -10.508 1 97.44 94 ALA A O 1
ATOM 682 N N . GLY A 1 95 ? 6.309 -23.562 -10.859 1 95.44 95 GLY A N 1
ATOM 683 C CA . GLY A 1 95 ? 6.504 -24.609 -9.859 1 95.44 95 GLY A CA 1
ATOM 684 C C . GLY A 1 95 ? 6.145 -24.172 -8.453 1 95.44 95 GLY A C 1
ATOM 685 O O . GLY A 1 95 ? 6.152 -24.984 -7.527 1 95.44 95 GLY A O 1
ATOM 686 N N . GLN A 1 96 ? 5.867 -22.938 -8.266 1 97.62 96 GLN A N 1
ATOM 687 C CA . GLN A 1 96 ? 5.469 -22.422 -6.957 1 97.62 96 GLN A CA 1
ATOM 688 C C . GLN A 1 96 ? 3.963 -22.562 -6.746 1 97.62 96 GLN A C 1
ATOM 690 O O . GLN A 1 96 ? 3.207 -22.688 -7.711 1 97.62 96 GLN A O 1
ATOM 695 N N . ARG A 1 97 ? 3.58 -22.641 -5.516 1 97.25 97 ARG A N 1
ATOM 696 C CA . ARG A 1 97 ? 2.166 -22.531 -5.172 1 97.25 97 ARG A CA 1
ATOM 697 C C . ARG A 1 97 ? 1.726 -21.062 -5.148 1 97.25 97 ARG A C 1
ATOM 699 O O . ARG A 1 97 ? 1.917 -20.375 -4.148 1 97.25 97 ARG A O 1
ATOM 706 N N . VAL A 1 98 ? 1.109 -20.672 -6.246 1 98.56 98 VAL A N 1
ATOM 707 C CA . VAL A 1 98 ? 0.758 -19.266 -6.422 1 98.56 98 VAL A CA 1
ATOM 708 C C . VAL A 1 98 ? -0.756 -19.094 -6.32 1 98.56 98 VAL A C 1
ATOM 710 O O . VAL A 1 98 ? -1.508 -19.719 -7.078 1 98.56 98 VAL A O 1
ATOM 713 N N . VAL A 1 99 ? -1.174 -18.25 -5.332 1 98.62 99 VAL A N 1
ATOM 714 C CA . VAL A 1 99 ? -2.582 -17.906 -5.184 1 98.62 99 VAL A CA 1
ATOM 715 C C . VAL A 1 99 ? -2.832 -16.5 -5.738 1 98.62 99 VAL A C 1
ATOM 717 O O . VAL A 1 99 ? -2.234 -15.531 -5.273 1 98.62 99 VAL A O 1
ATOM 720 N N . TYR A 1 100 ? -3.699 -16.453 -6.723 1 98.38 100 TYR A N 1
ATOM 721 C CA . TYR A 1 100 ? -4.172 -15.18 -7.266 1 98.38 100 TYR A CA 1
ATOM 722 C C . TYR A 1 100 ? -5.43 -14.719 -6.551 1 98.38 100 TYR A C 1
ATOM 724 O O . TYR A 1 100 ? -6.484 -15.344 -6.656 1 98.38 100 TYR A O 1
ATOM 732 N N . LEU A 1 101 ? -5.258 -13.672 -5.723 1 97.56 101 LEU A N 1
ATOM 733 C CA . LEU A 1 101 ? -6.445 -13.008 -5.195 1 97.56 101 LEU A CA 1
ATOM 734 C C . LEU A 1 101 ? -7.105 -12.148 -6.262 1 97.56 101 LEU A C 1
ATOM 736 O O . LEU A 1 101 ? -6.555 -11.125 -6.668 1 97.56 101 LEU A O 1
ATOM 740 N N . SER A 1 102 ? -8.305 -12.594 -6.684 1 94.5 102 SER A N 1
ATOM 741 C CA . SER A 1 102 ? -8.938 -11.984 -7.848 1 94.5 102 SER A CA 1
ATOM 742 C C . SER A 1 102 ? -10.156 -11.156 -7.449 1 94.5 102 SER A C 1
ATOM 744 O O . SER A 1 102 ? -10.773 -11.422 -6.418 1 94.5 102 SER A O 1
ATOM 746 N N . MET A 1 103 ? -10.359 -10.117 -8.219 1 86.69 103 MET A N 1
ATOM 747 C CA . MET A 1 103 ? -11.586 -9.328 -8.109 1 86.69 103 MET A CA 1
ATOM 748 C C . MET A 1 103 ? -12.273 -9.188 -9.461 1 86.69 103 MET A C 1
ATOM 750 O O . MET A 1 103 ? -11.617 -8.93 -10.477 1 86.69 103 MET A O 1
ATOM 754 N N . ASP A 1 104 ? -13.555 -9.586 -9.562 1 77.5 104 ASP A N 1
ATOM 755 C CA . ASP A 1 104 ? -14.305 -9.461 -10.805 1 77.5 104 ASP A CA 1
ATOM 756 C C . ASP A 1 104 ? -14.75 -8.023 -11.039 1 77.5 104 ASP A C 1
ATOM 758 O O . ASP A 1 104 ? -15.57 -7.488 -10.289 1 77.5 104 ASP A O 1
ATOM 762 N N . VAL A 1 105 ? -14.164 -7.426 -11.961 1 64.31 105 VAL A N 1
ATOM 763 C CA . VAL A 1 105 ? -14.516 -6.039 -12.266 1 64.31 105 VAL A CA 1
ATOM 764 C C . VAL A 1 105 ? -15.922 -5.98 -12.859 1 64.31 105 VAL A C 1
ATOM 766 O O . VAL A 1 105 ? -16.656 -5.012 -12.641 1 64.31 105 VAL A O 1
ATOM 769 N N . GLU A 1 106 ? -16.281 -6.953 -13.688 1 61.34 106 GLU A N 1
ATOM 770 C CA . GLU A 1 106 ? -17.609 -6.914 -14.289 1 61.34 106 GLU A CA 1
ATOM 771 C C . GLU A 1 106 ? -18.703 -6.977 -13.219 1 61.34 106 GLU A C 1
ATOM 773 O O . GLU A 1 106 ? -19.719 -6.277 -13.32 1 61.34 106 GLU A O 1
ATOM 778 N N . GLU A 1 107 ? -18.594 -7.793 -12.297 1 55.44 107 GLU A N 1
ATOM 779 C CA . GLU A 1 107 ? -19.594 -7.895 -11.234 1 55.44 107 GLU A CA 1
ATOM 780 C C . GLU A 1 107 ? -19.609 -6.633 -10.375 1 55.44 107 GLU A C 1
ATOM 782 O O . GLU A 1 107 ? -20.672 -6.207 -9.922 1 55.44 107 GLU A O 1
ATOM 787 N N . ALA A 1 108 ? -18.516 -6.09 -10.219 1 52.41 108 ALA A N 1
ATOM 788 C CA . ALA A 1 108 ? -18.438 -4.867 -9.422 1 52.41 108 ALA A CA 1
ATOM 789 C C . ALA A 1 108 ? -19.219 -3.732 -10.078 1 52.41 108 ALA A C 1
ATOM 791 O O . ALA A 1 108 ? -19.891 -2.959 -9.391 1 52.41 108 ALA A O 1
ATOM 792 N N . VAL A 1 109 ? -19.203 -3.705 -11.383 1 51.69 109 VAL A N 1
ATOM 793 C CA . VAL A 1 109 ? -19.922 -2.701 -12.156 1 51.69 109 VAL A CA 1
ATOM 794 C C . VAL A 1 109 ? -21.438 -2.939 -12.023 1 51.69 109 VAL A C 1
ATOM 796 O O . VAL A 1 109 ? -22.203 -1.989 -11.906 1 51.69 109 VAL A O 1
ATOM 79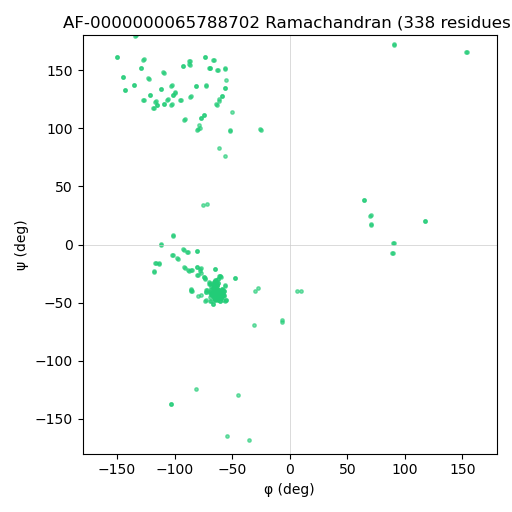9 N N . LYS A 1 110 ? -21.797 -4.219 -12.234 1 51.75 110 LYS A N 1
ATOM 800 C CA . LYS A 1 110 ? -23.219 -4.531 -12.195 1 51.75 110 LYS A CA 1
ATOM 801 C C . LYS A 1 110 ? -23.828 -4.113 -10.859 1 51.75 110 LYS A C 1
ATOM 803 O O . LYS A 1 110 ? -24.984 -3.691 -10.812 1 51.75 110 LYS A O 1
ATOM 808 N N . ARG A 1 111 ? -23.094 -4.348 -9.945 1 46.41 111 ARG A N 1
ATOM 809 C CA . ARG A 1 111 ? -23.672 -4.094 -8.633 1 46.41 111 ARG A CA 1
ATOM 810 C C . ARG A 1 111 ? -23.859 -2.6 -8.398 1 46.41 111 ARG A C 1
ATOM 812 O O . ARG A 1 111 ? -24.734 -2.193 -7.621 1 46.41 111 ARG A O 1
ATOM 819 N N . THR A 1 112 ? -22.922 -1.962 -8.789 1 45.69 112 THR A N 1
ATOM 820 C CA . THR A 1 112 ? -23.078 -0.535 -8.531 1 45.69 112 THR A CA 1
ATOM 821 C C . THR A 1 112 ? -24.078 0.083 -9.508 1 45.69 112 THR A C 1
ATOM 823 O O . THR A 1 112 ? -24.438 1.252 -9.367 1 45.69 112 THR A O 1
ATOM 826 N N . GLY A 1 113 ? -25.219 -0.66 -9.992 1 38.84 113 GLY A N 1
ATOM 827 C CA . GLY A 1 113 ? -26.234 -0.056 -10.844 1 38.84 113 GLY A CA 1
ATOM 828 C C . GLY A 1 113 ? -25.844 1.328 -11.336 1 38.84 113 GLY A C 1
ATOM 829 O O . GLY A 1 113 ? -26.703 2.078 -11.82 1 38.84 113 GLY A O 1
ATOM 830 N N . LEU A 1 114 ? -25.25 2.094 -10.492 1 38.72 114 LEU A N 1
ATOM 831 C CA . LEU A 1 114 ? -25.203 3.537 -10.688 1 38.72 114 LEU A CA 1
ATOM 832 C C . LEU A 1 114 ? -24.594 3.873 -12.047 1 38.72 114 LEU A C 1
ATOM 834 O O . LEU A 1 114 ? -23.406 3.619 -12.289 1 38.72 114 LEU A O 1
ATOM 838 N N . ASN A 1 115 ? -25.453 3.689 -13.242 1 33.81 115 ASN A N 1
ATOM 839 C CA . ASN A 1 115 ? -25.328 4.395 -14.516 1 33.81 115 ASN A CA 1
ATOM 840 C C . ASN A 1 115 ? -24.781 5.805 -14.32 1 33.81 115 ASN A C 1
ATOM 842 O O . ASN A 1 115 ? -24.609 6.547 -15.289 1 33.81 115 ASN A O 1
ATOM 846 N N . ALA A 1 116 ? -25.781 6.789 -13.609 1 31.56 116 ALA A N 1
ATOM 847 C CA . ALA A 1 116 ? -25.938 8.211 -13.898 1 31.56 116 ALA A CA 1
ATOM 848 C C . ALA A 1 116 ? -24.594 8.906 -14.039 1 31.56 116 ALA A C 1
ATOM 850 O O . ALA A 1 116 ? -24.344 9.594 -15.031 1 31.56 116 ALA A O 1
ATOM 851 N N . ALA A 1 117 ? -24.578 10.234 -13.109 1 30.44 117 ALA A N 1
ATOM 852 C CA . ALA A 1 117 ? -24.172 11.57 -13.562 1 30.44 117 ALA A CA 1
ATOM 853 C C . ALA A 1 117 ? -22.781 11.547 -14.172 1 30.44 117 ALA A C 1
ATOM 855 O O . ALA A 1 117 ? -22 10.633 -13.906 1 30.44 117 ALA A O 1
ATOM 856 N N . ARG A 1 118 ? -22.172 12.891 -14.328 1 29.09 118 ARG A N 1
ATOM 857 C CA . ARG A 1 118 ? -21.594 13.883 -15.219 1 29.09 118 ARG A CA 1
ATOM 858 C C . ARG A 1 118 ? -20.125 13.578 -15.508 1 29.09 118 ARG A C 1
ATOM 860 O O . ARG A 1 118 ? -19.766 13.203 -16.625 1 29.09 118 ARG A O 1
ATOM 867 N N . PRO A 1 119 ? -19.172 14.75 -15.156 1 29.42 119 PRO A N 1
ATOM 868 C CA . PRO A 1 119 ? -18.266 15.453 -16.078 1 29.42 119 PRO A CA 1
ATOM 869 C C . PRO A 1 119 ? -17.094 14.586 -16.516 1 29.42 119 PRO A C 1
ATOM 871 O O . PRO A 1 119 ? -16.703 13.648 -15.812 1 29.42 119 PRO A O 1
ATOM 874 N N . LEU A 1 120 ? -16.406 14.703 -17.734 1 30.33 120 LEU A N 1
ATOM 875 C CA . LEU A 1 120 ? -15.273 14.625 -18.641 1 30.33 120 LEU A CA 1
ATOM 876 C C . LEU A 1 120 ? -14 14.281 -17.875 1 30.33 120 LEU A C 1
ATOM 878 O O . LEU A 1 120 ? -13.188 13.469 -18.344 1 30.33 120 LEU A O 1
ATOM 882 N N . LEU A 1 121 ? -13.516 15.242 -16.906 1 34.31 121 LEU A N 1
ATOM 883 C CA . LEU A 1 121 ? -12.117 15.461 -16.547 1 34.31 121 LEU A CA 1
ATOM 884 C C . LEU A 1 121 ? -11.633 14.398 -15.562 1 34.31 121 LEU A C 1
ATOM 886 O O . LEU A 1 121 ? -10.453 14.359 -15.211 1 34.31 121 LEU A O 1
ATOM 890 N N . ALA A 1 122 ? -12.508 14.047 -14.43 1 39.94 122 ALA A N 1
ATOM 891 C CA . ALA A 1 122 ? -11.922 13.273 -13.336 1 39.94 122 ALA A CA 1
ATOM 892 C C . ALA A 1 122 ? -11.812 11.797 -13.711 1 39.94 122 ALA A C 1
ATOM 894 O O . ALA A 1 122 ? -12.75 11.219 -14.266 1 39.94 122 ALA A O 1
ATOM 895 N N . VAL A 1 123 ? -10.688 11.258 -14.055 1 48.5 123 VAL A N 1
ATOM 896 C CA . VAL A 1 123 ? -10.375 9.844 -14.25 1 48.5 123 VAL A CA 1
ATOM 897 C C . VAL A 1 123 ? -11.312 8.977 -13.414 1 48.5 123 VAL A C 1
ATOM 899 O O . VAL A 1 123 ? -11.508 9.234 -12.227 1 48.5 123 VAL A O 1
ATOM 902 N N . ASN A 1 124 ? -12.445 8.383 -14.07 1 59.81 124 ASN A N 1
ATOM 903 C CA . ASN A 1 124 ? -13.305 7.391 -13.438 1 59.81 124 ASN A CA 1
ATOM 904 C C . ASN A 1 124 ? -12.5 6.23 -12.867 1 59.81 124 ASN A C 1
ATOM 906 O O . ASN A 1 124 ? -11.969 5.406 -13.617 1 59.81 124 ASN A O 1
ATOM 910 N N . PRO A 1 125 ? -12.281 6.324 -11.641 1 64.88 125 PRO A N 1
ATOM 911 C CA . PRO A 1 125 ? -11.484 5.281 -11 1 64.88 125 PRO A CA 1
ATOM 912 C C . PRO A 1 125 ? -11.938 3.871 -11.375 1 64.88 125 PRO A C 1
ATOM 914 O O . PRO A 1 125 ? -11.109 2.971 -11.531 1 64.88 125 PRO A O 1
ATOM 917 N N . ARG A 1 126 ? -13.211 3.711 -11.68 1 69.88 126 ARG A N 1
ATOM 918 C CA . ARG A 1 126 ? -13.719 2.391 -12.039 1 69.88 126 ARG A CA 1
ATOM 919 C C . ARG A 1 126 ? -13.266 1.991 -13.438 1 69.88 126 ARG A C 1
ATOM 921 O O . ARG A 1 126 ? -12.852 0.851 -13.664 1 69.88 126 ARG A O 1
ATOM 928 N N . LYS A 1 127 ? -13.461 2.904 -14.312 1 71.25 127 LYS A N 1
ATOM 929 C CA . LYS A 1 127 ? -13.031 2.623 -15.68 1 71.25 127 LYS A CA 1
ATOM 930 C C . LYS A 1 127 ? -11.531 2.326 -15.734 1 71.25 127 LYS A C 1
ATOM 932 O O . LYS A 1 127 ? -11.109 1.384 -16.406 1 71.25 127 LYS A O 1
ATOM 937 N N . GLN A 1 128 ? -10.781 3.113 -15.016 1 70.19 128 GLN A N 1
ATOM 938 C CA . GLN A 1 128 ? -9.336 2.914 -14.977 1 70.19 128 GLN A CA 1
ATOM 939 C C . GLN A 1 128 ? -8.984 1.561 -14.375 1 70.19 128 GLN A C 1
ATOM 941 O O . GLN A 1 128 ? -8.086 0.867 -14.867 1 70.19 128 GLN A O 1
ATOM 946 N N . TRP A 1 129 ? -9.711 1.229 -13.43 1 72.12 129 TRP A N 1
ATOM 947 C CA . TRP A 1 129 ? -9.484 -0.07 -12.805 1 72.12 129 TRP A CA 1
ATOM 948 C C . TRP A 1 129 ? -9.836 -1.205 -13.758 1 72.12 129 TRP A C 1
ATOM 950 O O . TRP A 1 129 ? -9.094 -2.186 -13.867 1 72.12 129 TRP A O 1
ATOM 960 N N . ARG A 1 130 ? -10.859 -1.127 -14.445 1 74.94 130 ARG A N 1
ATOM 961 C CA . ARG A 1 130 ? -11.281 -2.131 -15.422 1 74.94 130 ARG A CA 1
ATOM 962 C C . ARG A 1 130 ? -10.227 -2.312 -16.5 1 74.94 130 ARG A C 1
ATOM 964 O O . ARG A 1 130 ? -9.883 -3.439 -16.859 1 74.94 130 ARG A O 1
ATOM 971 N N . GLU A 1 131 ? -9.805 -1.229 -16.938 1 78.69 131 GLU A N 1
ATOM 972 C CA . GLU A 1 131 ? -8.797 -1.28 -17.984 1 78.69 131 GLU A CA 1
ATOM 973 C C . GLU A 1 131 ? -7.512 -1.925 -17.484 1 78.69 131 GLU A C 1
ATOM 975 O O . GLU A 1 131 ? -6.895 -2.729 -18.188 1 78.69 131 GLU A O 1
ATOM 980 N N . LEU A 1 132 ? -7.176 -1.574 -16.312 1 78.06 132 LEU A N 1
ATOM 981 C CA . LEU A 1 132 ? -5.988 -2.166 -15.711 1 78.06 132 LEU A CA 1
ATOM 982 C C . LEU A 1 132 ? -6.152 -3.674 -15.547 1 78.06 132 LEU A C 1
ATOM 984 O O . LEU A 1 132 ? -5.258 -4.445 -15.906 1 78.06 132 LEU A O 1
ATOM 988 N N . MET A 1 133 ? -7.297 -4.016 -15.047 1 83.12 133 MET A N 1
ATOM 989 C CA . MET A 1 133 ? -7.531 -5.434 -14.797 1 83.12 133 MET A CA 1
ATOM 990 C C . MET A 1 133 ? -7.668 -6.207 -16.109 1 83.12 133 MET A C 1
ATOM 992 O O . MET A 1 133 ? -7.234 -7.355 -16.203 1 83.12 133 MET A O 1
ATOM 996 N N . GLU A 1 134 ? -8.203 -5.648 -17.109 1 83 134 GLU A N 1
ATOM 997 C CA . GLU A 1 134 ? -8.273 -6.297 -18.422 1 83 134 GLU A CA 1
ATOM 998 C C . GLU A 1 134 ? -6.883 -6.559 -18.984 1 83 134 GLU A C 1
ATOM 1000 O O . GLU A 1 134 ? -6.648 -7.594 -19.609 1 83 134 GLU A O 1
ATOM 1005 N N . ALA A 1 135 ? -6.023 -5.723 -18.688 1 87.38 135 ALA A N 1
ATOM 1006 C CA . ALA A 1 135 ? -4.668 -5.809 -19.234 1 87.38 135 ALA A CA 1
ATOM 1007 C C . ALA A 1 135 ? -3.834 -6.82 -18.453 1 87.38 135 ALA A C 1
ATOM 1009 O O . ALA A 1 135 ? -2.924 -7.441 -19.016 1 87.38 135 ALA A O 1
ATOM 1010 N N . ARG A 1 136 ? -4.199 -7.027 -17.203 1 91.62 136 ARG A N 1
ATOM 1011 C CA . ARG A 1 136 ? -3.266 -7.766 -16.359 1 91.62 136 ARG A CA 1
ATOM 1012 C C . ARG A 1 136 ? -3.84 -9.125 -15.961 1 91.62 136 ARG A C 1
ATOM 1014 O O . ARG A 1 136 ? -3.098 -10.031 -15.57 1 91.62 13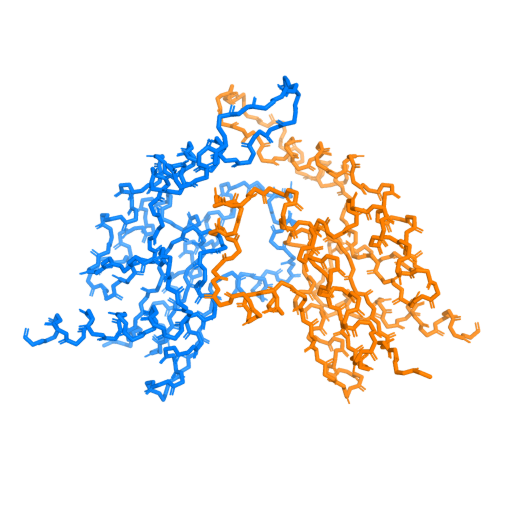6 ARG A O 1
ATOM 1021 N N . ARG A 1 137 ? -5.035 -9.328 -16.094 1 93.06 137 ARG A N 1
ATOM 1022 C CA . ARG A 1 137 ? -5.723 -10.5 -15.555 1 93.06 137 ARG A CA 1
ATOM 1023 C C . ARG A 1 137 ? -5.109 -11.789 -16.109 1 93.06 137 ARG A C 1
ATOM 1025 O O . ARG A 1 137 ? -4.863 -12.734 -15.352 1 93.06 137 ARG A O 1
ATOM 1032 N N . HIS A 1 138 ? -4.91 -11.836 -17.406 1 95.44 138 HIS A N 1
ATOM 1033 C CA . HIS A 1 138 ? -4.402 -13.055 -18.031 1 95.44 138 HIS A CA 1
ATOM 1034 C C . HIS A 1 138 ? -3.014 -13.406 -17.5 1 95.44 138 HIS A C 1
ATOM 1036 O O . HIS A 1 138 ? -2.66 -14.578 -17.406 1 95.44 138 HIS A O 1
ATOM 1042 N N . LEU A 1 139 ? -2.225 -12.445 -17.109 1 97.38 139 LEU A N 1
ATOM 1043 C CA . LEU A 1 139 ? -0.892 -12.68 -16.562 1 97.38 139 LEU A CA 1
ATOM 1044 C C . LEU A 1 139 ? -0.976 -13.258 -15.156 1 97.38 139 LEU A C 1
ATOM 1046 O O . LEU A 1 139 ? -0.218 -14.164 -14.812 1 97.38 139 LEU A O 1
ATOM 1050 N N . TYR A 1 140 ? -1.908 -12.734 -14.344 1 97.5 140 TYR A N 1
ATOM 1051 C CA . TYR A 1 140 ? -2.143 -13.305 -13.023 1 97.5 140 TYR A CA 1
ATOM 1052 C C . TYR A 1 140 ? -2.578 -14.766 -13.125 1 97.5 140 TYR A C 1
ATOM 1054 O O . TYR A 1 140 ? -2.051 -15.625 -12.414 1 97.5 140 TYR A O 1
ATOM 1062 N N . GLU A 1 141 ? -3.467 -14.992 -14 1 96.88 141 GLU A N 1
ATOM 1063 C CA . GLU A 1 141 ? -4.027 -16.328 -14.172 1 96.88 141 GLU A CA 1
ATOM 1064 C C . GLU A 1 141 ? -2.971 -17.312 -14.672 1 96.88 141 GLU A C 1
ATOM 1066 O O . GLU A 1 141 ? -2.961 -18.469 -14.266 1 96.88 141 GLU A O 1
ATOM 1071 N N . ASP A 1 142 ? -2.125 -16.844 -15.477 1 97.31 142 ASP A N 1
ATOM 1072 C CA . ASP A 1 142 ? -1.109 -17.688 -16.094 1 97.31 142 ASP A CA 1
ATOM 1073 C C . ASP A 1 142 ? -0.147 -18.234 -15.039 1 97.31 142 ASP A C 1
ATOM 1075 O O . ASP A 1 142 ? 0.347 -19.359 -15.172 1 97.31 142 ASP A O 1
ATOM 1079 N N . VAL A 1 143 ? 0.108 -17.516 -14 1 98.19 143 VAL A N 1
ATOM 1080 C CA . VAL A 1 143 ? 1.105 -17.953 -13.031 1 98.19 143 VAL A CA 1
ATOM 1081 C C . VAL A 1 143 ? 0.416 -18.656 -11.859 1 98.19 143 VAL A C 1
ATOM 1083 O O . VAL A 1 143 ? 1.07 -19.312 -11.047 1 98.19 143 VAL A O 1
ATOM 1086 N N . ALA A 1 144 ? -0.869 -18.547 -11.758 1 98.06 144 ALA A N 1
ATOM 1087 C CA . ALA A 1 144 ? -1.594 -18.969 -10.562 1 98.06 144 ALA A CA 1
ATOM 1088 C C . ALA A 1 144 ? -1.831 -20.484 -10.578 1 98.06 144 ALA A C 1
ATOM 1090 O O . ALA A 1 144 ? -2.174 -21.047 -11.617 1 98.06 144 ALA A O 1
ATOM 1091 N N . THR A 1 145 ? -1.616 -21.109 -9.469 1 97.62 145 THR A N 1
ATOM 1092 C CA . THR A 1 145 ? -2.037 -22.484 -9.281 1 97.62 145 THR A CA 1
ATOM 1093 C C . THR A 1 145 ? -3.438 -22.547 -8.68 1 97.62 145 THR A C 1
ATOM 1095 O O . THR A 1 145 ? -4.094 -23.594 -8.727 1 97.62 145 THR A O 1
ATOM 1098 N N . ALA A 1 146 ? -3.877 -21.453 -8.055 1 97.5 146 ALA A N 1
ATOM 1099 C CA . ALA A 1 146 ? -5.238 -21.281 -7.551 1 97.5 146 ALA A CA 1
ATOM 1100 C C . ALA A 1 146 ? -5.695 -19.844 -7.695 1 97.5 146 ALA A C 1
ATOM 1102 O O . ALA A 1 146 ? -4.902 -18.906 -7.527 1 97.5 146 ALA A O 1
ATOM 1103 N N . VAL A 1 147 ? -6.961 -19.703 -7.98 1 97.19 147 VAL A N 1
ATOM 1104 C CA . VAL A 1 147 ? -7.586 -18.391 -8.047 1 97.19 147 VAL A CA 1
ATOM 1105 C C . VAL A 1 147 ? -8.656 -18.266 -6.965 1 97.19 147 VAL A C 1
ATOM 1107 O O . VAL A 1 147 ? -9.539 -19.125 -6.859 1 97.19 147 VAL A O 1
ATOM 1110 N N . VAL A 1 148 ? -8.516 -17.266 -6.141 1 96.88 148 VAL A N 1
ATOM 1111 C CA . VAL A 1 148 ? -9.461 -17.047 -5.051 1 96.88 148 VAL A CA 1
ATOM 1112 C C . VAL A 1 148 ? -10.133 -15.688 -5.219 1 96.88 148 VAL A C 1
ATOM 1114 O O . VAL A 1 148 ? -9.477 -14.648 -5.168 1 96.88 148 VAL A O 1
ATOM 1117 N N . ALA A 1 149 ? -11.43 -15.703 -5.402 1 94.75 149 ALA A N 1
ATOM 1118 C CA . ALA A 1 149 ? -12.203 -14.469 -5.523 1 94.75 149 ALA A CA 1
ATOM 1119 C C . ALA A 1 149 ? -12.328 -13.773 -4.172 1 94.75 149 ALA A C 1
ATOM 1121 O O . ALA A 1 149 ? -12.555 -14.422 -3.148 1 94.75 149 ALA A O 1
ATOM 1122 N N . THR A 1 150 ? -12.141 -12.438 -4.25 1 93.44 150 THR A N 1
ATOM 1123 C CA . THR A 1 150 ? -12.25 -11.672 -3.012 1 93.44 150 THR A CA 1
ATOM 1124 C C . THR A 1 150 ? -13.594 -10.961 -2.928 1 93.44 150 THR A C 1
ATOM 1126 O O . THR A 1 150 ? -13.984 -10.477 -1.862 1 93.44 150 THR A O 1
ATOM 1129 N N . ASP A 1 151 ? -14.359 -10.961 -3.965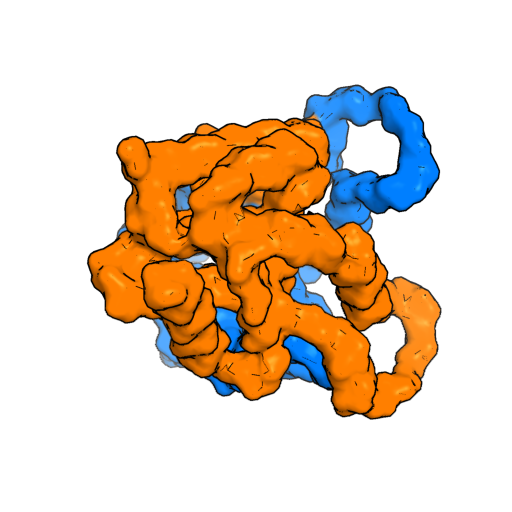 1 87.62 151 ASP A N 1
ATOM 1130 C CA . ASP A 1 151 ? -15.617 -10.227 -4.062 1 87.62 151 ASP A CA 1
ATOM 1131 C C . ASP A 1 151 ? -16.625 -10.703 -3.016 1 87.62 151 ASP A C 1
ATOM 1133 O O . ASP A 1 151 ? -16.938 -11.898 -2.951 1 87.62 151 ASP A O 1
ATOM 1137 N N . GLY A 1 152 ? -17.062 -9.734 -2.246 1 87.81 152 GLY A N 1
ATOM 1138 C CA . GLY A 1 152 ? -18.109 -10.047 -1.291 1 87.81 152 GLY A CA 1
ATOM 1139 C C . GLY A 1 152 ? -17.641 -10.914 -0.141 1 87.81 152 GLY A C 1
ATOM 1140 O O . GLY A 1 152 ? -18.438 -11.547 0.547 1 87.81 152 GLY A O 1
ATOM 1141 N N . ARG A 1 153 ? -16.375 -11 0.065 1 92.31 153 ARG A N 1
ATOM 1142 C CA . ARG A 1 153 ? -15.805 -11.844 1.112 1 92.31 153 ARG A CA 1
ATOM 1143 C C . ARG A 1 153 ? -14.953 -11.023 2.076 1 92.31 153 ARG A C 1
ATOM 1145 O O . ARG A 1 153 ? -14.25 -10.102 1.658 1 92.31 153 ARG A O 1
ATOM 1152 N N . THR A 1 154 ? -15.062 -11.422 3.334 1 94.12 154 THR A N 1
ATOM 1153 C CA . THR A 1 154 ? -14.172 -10.844 4.324 1 94.12 154 THR A CA 1
ATOM 1154 C C . THR A 1 154 ? -12.758 -11.398 4.168 1 94.12 154 THR A C 1
ATOM 1156 O O . THR A 1 154 ? -12.562 -12.453 3.562 1 94.12 154 THR A O 1
ATOM 1159 N N . PRO A 1 155 ? -11.789 -10.695 4.742 1 95.06 155 PRO A N 1
ATOM 1160 C CA . PRO A 1 155 ? -10.422 -11.234 4.699 1 95.06 155 PRO A CA 1
ATOM 1161 C C . PRO A 1 155 ? -10.328 -12.633 5.305 1 95.06 155 PRO A C 1
ATOM 1163 O O . PRO A 1 155 ? -9.578 -13.469 4.801 1 95.06 155 PRO A O 1
ATOM 1166 N N . GLU A 1 156 ? -11.062 -12.883 6.297 1 96.56 156 GLU A N 1
ATOM 1167 C CA . GLU A 1 156 ? -11.062 -14.203 6.926 1 96.56 156 GLU A CA 1
ATOM 1168 C C . GLU A 1 156 ? -11.609 -15.266 5.977 1 96.56 156 GLU A C 1
ATOM 1170 O O . GLU A 1 156 ? -11.055 -16.359 5.887 1 96.56 156 GLU A O 1
ATOM 1175 N N . GLU A 1 157 ? -12.656 -14.914 5.285 1 97.25 157 GLU A N 1
ATOM 1176 C CA . GLU A 1 157 ? -13.25 -15.844 4.324 1 97.25 157 GLU A CA 1
ATOM 1177 C C . GLU A 1 157 ? -12.305 -16.094 3.146 1 97.25 157 GLU A C 1
ATOM 1179 O O . GLU A 1 157 ? -12.188 -17.219 2.67 1 97.25 157 GLU A O 1
ATOM 1184 N N . VAL A 1 158 ? -11.688 -15.031 2.686 1 97.25 158 VAL A N 1
ATOM 1185 C CA . VAL A 1 158 ? -10.727 -15.164 1.6 1 97.25 158 VAL A CA 1
ATOM 1186 C C . VAL A 1 158 ? -9.562 -16.047 2.045 1 97.25 158 VAL A C 1
ATOM 1188 O O . VAL A 1 158 ? -9.094 -16.891 1.287 1 97.25 158 VAL A O 1
ATOM 1191 N N . THR A 1 159 ? -9.109 -15.844 3.295 1 97.94 159 THR A N 1
ATOM 1192 C CA . THR A 1 159 ? -8.016 -16.625 3.855 1 97.94 159 THR A CA 1
ATOM 1193 C C . THR A 1 159 ? -8.383 -18.109 3.889 1 97.94 159 THR A C 1
ATOM 1195 O O . THR A 1 159 ? -7.594 -18.953 3.465 1 97.94 159 THR A O 1
ATOM 1198 N N . GLN A 1 160 ? -9.562 -18.391 4.328 1 97.81 160 GLN A N 1
ATOM 1199 C CA . GLN A 1 160 ? -10.016 -19.781 4.375 1 97.81 160 GLN A CA 1
ATOM 1200 C C . GLN A 1 160 ? -10.102 -20.375 2.971 1 97.81 160 GLN A C 1
ATOM 1202 O O . GLN A 1 160 ? -9.703 -21.516 2.75 1 97.81 160 GLN A O 1
ATOM 1207 N N . ALA A 1 161 ? -10.594 -19.609 2.023 1 97.44 161 ALA A N 1
ATOM 1208 C CA . ALA A 1 161 ? -10.695 -20.078 0.639 1 97.44 161 ALA A CA 1
ATOM 1209 C C . ALA A 1 161 ? -9.312 -20.375 0.063 1 97.44 161 ALA A C 1
ATOM 1211 O O . ALA A 1 161 ? -9.133 -21.344 -0.676 1 97.44 161 ALA A O 1
ATOM 1212 N N . ALA A 1 162 ? -8.391 -19.547 0.411 1 97.69 162 ALA A N 1
ATOM 1213 C CA . ALA A 1 162 ? -7.023 -19.75 -0.061 1 97.69 162 ALA A CA 1
ATOM 1214 C C . ALA A 1 162 ? -6.43 -21.016 0.521 1 97.69 162 ALA A C 1
ATOM 1216 O O . ALA A 1 162 ? -5.785 -21.797 -0.193 1 97.69 162 ALA A O 1
ATOM 1217 N N . LEU A 1 163 ? -6.656 -21.25 1.811 1 97.25 163 LEU A N 1
ATOM 1218 C CA . LEU A 1 163 ? -6.172 -22.469 2.467 1 97.25 163 LEU A CA 1
ATOM 1219 C C . LEU A 1 163 ? -6.789 -23.703 1.839 1 97.25 163 LEU A C 1
ATOM 1221 O O . LEU A 1 163 ? -6.086 -24.688 1.562 1 97.25 163 LEU A O 1
ATOM 1225 N N . ASP A 1 164 ? -8.055 -23.609 1.591 1 96.5 164 ASP A N 1
ATOM 1226 C CA . ASP A 1 164 ? -8.766 -24.719 0.982 1 96.5 164 ASP A CA 1
ATOM 1227 C C . ASP A 1 164 ? -8.227 -25.016 -0.419 1 96.5 164 ASP A C 1
ATOM 1229 O O . ASP A 1 164 ? -8.102 -26.172 -0.812 1 96.5 164 ASP A O 1
ATOM 1233 N N . ALA A 1 165 ? -7.922 -24 -1.132 1 94 165 ALA A N 1
ATOM 1234 C CA . ALA A 1 165 ? -7.477 -24.125 -2.518 1 94 165 ALA A CA 1
ATOM 1235 C C . ALA A 1 165 ? -6.094 -24.766 -2.592 1 94 165 ALA A C 1
ATOM 1237 O O . ALA A 1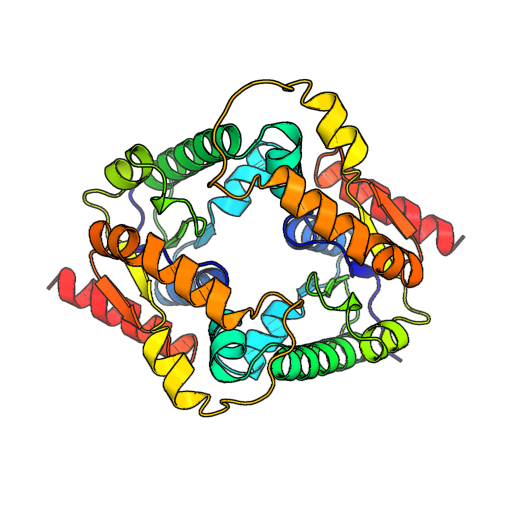 165 ? -5.789 -25.5 -3.539 1 94 165 ALA A O 1
ATOM 1238 N N . VAL A 1 166 ? -5.258 -24.516 -1.609 1 89.38 166 VAL A N 1
ATOM 1239 C CA . VAL A 1 166 ? -3.893 -25.031 -1.64 1 89.38 166 VAL A CA 1
ATOM 1240 C C . VAL A 1 166 ? -3.859 -26.438 -1.082 1 89.38 166 VAL A C 1
ATOM 1242 O O . VAL A 1 166 ? -3.053 -27.266 -1.515 1 89.38 166 VAL A O 1
ATOM 1245 N N . GLU A 1 167 ? -4.613 -26.734 -0.036 1 82.44 167 GLU A N 1
ATOM 1246 C CA . GLU A 1 167 ? -4.711 -28.094 0.471 1 82.44 167 GLU A CA 1
ATOM 1247 C C . GLU A 1 167 ? -5.254 -29.047 -0.594 1 82.44 167 GLU A C 1
ATOM 1249 O O . GLU A 1 167 ? -4.789 -30.172 -0.72 1 82.44 167 GLU A O 1
ATOM 1254 N N . LEU A 1 168 ? -6.156 -28.562 -1.197 1 64.62 168 LEU A N 1
ATOM 1255 C CA . LEU A 1 168 ? -6.785 -29.391 -2.215 1 64.62 168 LEU A CA 1
ATOM 1256 C C . LEU A 1 168 ? -5.805 -29.719 -3.338 1 64.62 168 LEU A C 1
ATOM 1258 O O . LEU A 1 168 ? -5.836 -30.812 -3.895 1 64.62 168 LEU A O 1
ATOM 1262 N N . LYS A 1 169 ? -4.957 -28.797 -3.604 1 61.31 169 LYS A N 1
ATOM 1263 C CA . LYS A 1 169 ? -4.023 -29.094 -4.688 1 61.31 169 LYS A CA 1
ATOM 1264 C C . LYS A 1 169 ? -2.916 -30.031 -4.223 1 61.31 169 LYS A C 1
ATOM 1266 O O . LYS A 1 169 ? -2.299 -30.719 -5.035 1 61.31 169 LYS A O 1
ATOM 1271 N N . GLU A 1 170 ? -2.596 -30.094 -2.955 1 55.16 170 GLU A N 1
ATOM 1272 C CA . GLU A 1 170 ? -1.659 -31.109 -2.471 1 55.16 170 GLU A CA 1
ATOM 1273 C C . GLU A 1 170 ? -2.326 -32.469 -2.369 1 55.16 170 GLU A C 1
ATOM 1275 O O . GLU A 1 170 ? -1.658 -33.5 -2.467 1 55.16 170 GLU A O 1
ATOM 1280 N N . ALA A 1 171 ? -3.781 -32.594 -2.293 1 46.97 171 ALA A N 1
ATOM 1281 C CA . ALA A 1 171 ? -4.426 -33.906 -2.23 1 46.97 171 ALA A CA 1
ATOM 1282 C C . ALA A 1 171 ? -4.645 -34.469 -3.627 1 46.97 171 ALA A C 1
ATOM 1284 O O . ALA A 1 171 ? -4.812 -33.719 -4.594 1 46.97 171 ALA A O 1
ATOM 1285 N N . MET B 1 1 ? -7.848 15.055 26.109 1 58.22 1 MET B N 1
ATOM 1286 C CA . MET B 1 1 ? -8.422 14.125 25.141 1 58.22 1 MET B CA 1
ATOM 1287 C C . MET B 1 1 ? -7.32 13.438 24.328 1 58.22 1 MET B C 1
ATOM 1289 O O . MET B 1 1 ? -6.211 13.961 24.219 1 58.22 1 MET B O 1
ATOM 1293 N N . SER B 1 2 ? -7.363 12.078 24.109 1 81.75 2 SER B N 1
ATOM 1294 C CA . SER B 1 2 ? -6.305 11.273 23.5 1 81.75 2 SER B CA 1
ATOM 1295 C C . SER B 1 2 ? -6.055 11.688 22.062 1 81.75 2 SER B C 1
ATOM 1297 O O . SER B 1 2 ? -6.996 12.016 21.328 1 81.75 2 SER B O 1
ATOM 1299 N N . ALA B 1 3 ? -4.863 12.102 21.781 1 93.31 3 ALA B N 1
ATOM 1300 C CA . ALA B 1 3 ? -4.48 12.453 20.406 1 93.31 3 ALA B CA 1
ATOM 1301 C C . ALA B 1 3 ? -3.189 11.742 20 1 93.31 3 ALA B C 1
ATOM 1303 O O . ALA B 1 3 ? -2.361 11.414 20.859 1 93.31 3 ALA B O 1
ATOM 1304 N N . PRO B 1 4 ? -3.08 11.516 18.719 1 97.88 4 PRO B N 1
ATOM 1305 C CA . PRO B 1 4 ? -1.823 10.898 18.297 1 97.88 4 PRO B CA 1
ATOM 1306 C C . PRO B 1 4 ? -0.608 11.781 18.562 1 97.88 4 PRO B C 1
ATOM 1308 O O . PRO B 1 4 ? -0.722 13.008 18.578 1 97.88 4 PRO B O 1
ATOM 1311 N N . LEU B 1 5 ? 0.523 11.117 18.797 1 97.12 5 LEU B N 1
ATOM 1312 C CA . LEU B 1 5 ? 1.78 11.844 18.938 1 97.12 5 LEU B CA 1
ATOM 1313 C C . LEU B 1 5 ? 2.191 12.484 17.609 1 97.12 5 LEU B C 1
ATOM 1315 O O . LEU B 1 5 ? 2.688 13.609 17.594 1 97.12 5 LEU B O 1
ATOM 1319 N N . ILE B 1 6 ? 2.049 11.719 16.5 1 98.12 6 ILE B N 1
ATOM 1320 C CA . ILE B 1 6 ? 2.396 12.172 15.164 1 98.12 6 ILE B CA 1
ATOM 1321 C C . ILE B 1 6 ? 1.393 11.625 14.156 1 98.12 6 ILE B C 1
ATOM 1323 O O . ILE B 1 6 ? 1.018 10.453 14.219 1 98.12 6 ILE B O 1
ATOM 1327 N N . VAL B 1 7 ? 0.904 12.461 13.289 1 98.75 7 VAL B N 1
ATOM 1328 C CA . VAL B 1 7 ? 0.117 12.062 12.133 1 98.75 7 VAL B CA 1
ATOM 1329 C C . VAL B 1 7 ? 0.958 12.203 10.859 1 98.75 7 VAL B C 1
ATOM 1331 O O . VAL B 1 7 ? 1.558 13.25 10.617 1 98.75 7 VAL B O 1
ATOM 1334 N N . LEU B 1 8 ? 1.066 11.133 10.125 1 98.75 8 LEU B N 1
ATOM 1335 C CA . LEU B 1 8 ? 1.819 11.141 8.883 1 98.75 8 LEU B CA 1
ATOM 1336 C C . LEU B 1 8 ? 0.884 11.273 7.684 1 98.75 8 LEU B C 1
ATOM 1338 O O . LEU B 1 8 ? -0.096 10.531 7.57 1 98.75 8 LEU B O 1
ATOM 1342 N N . VAL B 1 9 ? 1.197 12.219 6.754 1 98.5 9 VAL B N 1
ATOM 1343 C CA . VAL B 1 9 ? 0.541 12.344 5.457 1 98.5 9 VAL B CA 1
ATOM 1344 C C . VAL B 1 9 ? 1.589 12.359 4.348 1 98.5 9 VAL B C 1
ATOM 1346 O O . VAL B 1 9 ? 2.771 12.594 4.605 1 98.5 9 VAL B O 1
ATOM 1349 N N . GLY B 1 10 ? 1.205 12.039 3.156 1 96 10 GLY B N 1
ATOM 1350 C CA . GLY B 1 10 ? 2.051 11.984 1.973 1 96 10 GLY B CA 1
ATOM 1351 C C . GLY B 1 10 ? 1.538 11.023 0.919 1 96 10 GLY B C 1
ATOM 1352 O O . GLY B 1 10 ? 0.645 10.219 1.189 1 96 10 GLY B O 1
ATOM 1353 N N . PRO B 1 11 ? 2.082 11.141 -0.297 1 91.31 11 PRO B N 1
ATOM 1354 C CA . PRO B 1 11 ? 1.585 10.273 -1.369 1 91.31 11 PRO B CA 1
ATOM 1355 C C . PRO B 1 11 ? 1.896 8.797 -1.129 1 91.31 11 PRO B C 1
ATOM 1357 O O . PRO B 1 11 ? 2.746 8.469 -0.296 1 91.31 11 PRO B O 1
ATOM 1360 N N . MET B 1 12 ? 1.098 7.938 -1.817 1 87.69 12 MET B N 1
ATOM 1361 C CA . MET B 1 12 ? 1.338 6.496 -1.752 1 87.69 12 MET B CA 1
ATOM 1362 C C . MET B 1 12 ? 2.764 6.164 -2.18 1 87.69 12 MET B C 1
ATOM 1364 O O . MET B 1 12 ? 3.266 6.715 -3.162 1 87.69 12 MET B O 1
ATOM 1368 N N . GLY B 1 13 ? 3.424 5.348 -1.472 1 88.12 13 GLY B N 1
ATOM 1369 C CA . GLY B 1 13 ? 4.742 4.875 -1.86 1 88.12 13 GLY B CA 1
ATOM 1370 C C . GLY B 1 13 ? 5.867 5.742 -1.33 1 88.12 13 GLY B C 1
ATOM 1371 O O . GLY B 1 13 ? 7.043 5.453 -1.56 1 88.12 13 GLY B O 1
ATOM 1372 N N . VAL B 1 14 ? 5.551 6.789 -0.567 1 91.44 14 VAL B N 1
ATOM 1373 C CA . VAL B 1 14 ? 6.559 7.738 -0.109 1 91.44 14 VAL B CA 1
ATOM 1374 C C . VAL B 1 14 ? 7.285 7.172 1.109 1 91.44 14 VAL B C 1
ATOM 1376 O O . VAL B 1 14 ? 8.328 7.691 1.511 1 91.44 14 VAL B O 1
ATOM 1379 N N . GLY B 1 15 ? 6.664 6.16 1.8 1 93.5 15 GLY B N 1
ATOM 1380 C CA . GLY B 1 15 ? 7.352 5.535 2.92 1 93.5 15 GLY B CA 1
ATOM 1381 C C . GLY B 1 15 ? 6.625 5.715 4.238 1 93.5 15 GLY B C 1
ATOM 1382 O O . GLY B 1 15 ? 7.215 5.535 5.309 1 93.5 15 GLY B O 1
ATOM 1383 N N . LYS B 1 16 ? 5.387 6 4.312 1 96.19 16 LYS B N 1
ATOM 1384 C CA . LYS B 1 16 ? 4.625 6.254 5.535 1 96.19 16 LYS B CA 1
ATOM 1385 C C . LYS B 1 16 ? 4.645 5.039 6.457 1 96.19 16 LYS B C 1
ATOM 1387 O O . LYS B 1 16 ? 4.875 5.168 7.66 1 96.19 16 LYS B O 1
ATOM 1392 N N . SER B 1 17 ? 4.402 3.834 5.824 1 94.38 17 SER B N 1
ATOM 1393 C CA . SER B 1 17 ? 4.352 2.641 6.664 1 94.38 17 SER B CA 1
ATOM 1394 C C . SER B 1 17 ? 5.707 2.355 7.301 1 94.38 17 SER B C 1
ATOM 1396 O O . SER B 1 17 ? 5.801 2.141 8.508 1 94.38 17 SER B O 1
ATOM 1398 N N . THR B 1 18 ? 6.762 2.441 6.523 1 93.75 18 THR B N 1
ATOM 1399 C CA . THR B 1 18 ? 8.102 2.154 7.027 1 93.75 18 THR B CA 1
ATOM 1400 C C . THR B 1 18 ? 8.523 3.197 8.055 1 93.75 18 THR B C 1
ATOM 1402 O O . THR B 1 18 ? 8.93 2.854 9.164 1 93.75 18 THR B O 1
ATOM 1405 N N . VAL B 1 19 ? 8.391 4.445 7.691 1 96.94 19 VAL B N 1
ATOM 1406 C CA . VAL B 1 19 ? 8.797 5.539 8.57 1 96.94 19 VAL B CA 1
ATOM 1407 C C . VAL B 1 19 ? 7.898 5.566 9.805 1 96.94 19 VAL B C 1
ATOM 1409 O O . VAL B 1 19 ? 8.375 5.809 10.922 1 96.94 19 VAL B O 1
ATOM 1412 N N . GLY B 1 20 ? 6.598 5.34 9.602 1 97.75 20 GLY B N 1
ATOM 1413 C CA . GLY B 1 20 ? 5.664 5.301 10.719 1 97.75 20 GLY B CA 1
ATOM 1414 C C . GLY B 1 20 ? 6.008 4.246 11.75 1 97.75 20 GLY B C 1
ATOM 1415 O O . GLY B 1 20 ? 5.969 4.508 12.953 1 97.75 20 GLY B O 1
ATOM 1416 N N . GLN B 1 21 ? 6.359 3.104 11.305 1 95.81 21 GLN B N 1
ATOM 1417 C CA . GLN B 1 21 ? 6.734 2.02 12.203 1 95.81 21 GLN B CA 1
ATOM 1418 C C . GLN B 1 21 ? 8.039 2.338 12.938 1 95.81 21 GLN B C 1
ATOM 1420 O O . GLN B 1 21 ? 8.156 2.088 14.133 1 95.81 21 GLN B O 1
ATOM 1425 N N . LEU B 1 22 ? 9.008 2.898 12.234 1 96.94 22 LEU B N 1
ATOM 1426 C CA . LEU B 1 22 ? 10.273 3.281 12.852 1 96.94 22 LEU B CA 1
ATOM 1427 C C . LEU B 1 22 ? 10.055 4.367 13.898 1 96.94 22 LEU B C 1
ATOM 1429 O O . LEU B 1 22 ? 10.656 4.32 14.977 1 96.94 22 LEU B O 1
ATOM 1433 N N . LEU B 1 23 ? 9.211 5.312 13.586 1 98.12 23 LEU B N 1
ATOM 1434 C CA . LEU B 1 23 ? 8.875 6.363 14.531 1 98.12 23 LEU B CA 1
ATOM 1435 C C . LEU B 1 23 ? 8.25 5.777 15.797 1 98.12 23 LEU B C 1
ATOM 1437 O O . LEU B 1 23 ? 8.625 6.145 16.906 1 98.12 23 LEU B O 1
ATOM 1441 N N . ALA B 1 24 ? 7.277 4.91 15.602 1 98.06 24 ALA B N 1
ATOM 1442 C CA . ALA B 1 24 ? 6.586 4.289 16.734 1 98.06 24 ALA B CA 1
ATOM 1443 C C . ALA B 1 24 ? 7.562 3.537 17.625 1 98.06 24 ALA B C 1
ATOM 1445 O O . ALA B 1 24 ? 7.492 3.635 18.844 1 98.06 24 ALA B O 1
ATOM 1446 N N . GLU B 1 25 ? 8.477 2.84 17 1 97.5 25 GLU B N 1
ATOM 1447 C CA . GLU B 1 25 ? 9.492 2.102 17.75 1 97.5 25 GLU B CA 1
ATOM 1448 C C . GLU B 1 25 ? 10.367 3.041 18.578 1 97.5 25 GLU B C 1
ATOM 1450 O O . GLU B 1 25 ? 10.594 2.807 19.766 1 97.5 25 GLU B O 1
ATOM 1455 N N . ARG B 1 26 ? 10.82 4.059 18 1 96.94 26 ARG B N 1
ATOM 1456 C CA . ARG B 1 26 ? 11.711 5.008 18.656 1 96.94 26 ARG B CA 1
ATOM 1457 C C . ARG B 1 26 ? 10.992 5.723 19.797 1 96.94 26 ARG B C 1
ATOM 1459 O O . ARG B 1 26 ? 11.609 6.062 20.812 1 96.94 26 ARG B O 1
ATOM 1466 N N . LEU B 1 27 ? 9.742 5.898 19.609 1 96.88 27 LEU B N 1
ATOM 1467 C CA . LEU B 1 27 ? 8.969 6.656 20.594 1 96.88 27 LEU B CA 1
ATOM 1468 C C . LEU B 1 27 ? 8.344 5.727 21.625 1 96.88 27 LEU B C 1
ATOM 1470 O O . LEU B 1 27 ? 7.719 6.188 22.594 1 96.88 27 LEU B O 1
ATOM 1474 N N . GLY B 1 28 ? 8.523 4.414 21.438 1 97.06 28 GLY B N 1
ATOM 1475 C CA . GLY B 1 28 ? 7.957 3.449 22.375 1 97.06 28 GLY B CA 1
ATOM 1476 C C . GLY B 1 28 ? 6.441 3.467 22.391 1 97.06 28 GLY B C 1
ATOM 1477 O O . GLY B 1 28 ? 5.828 3.4 23.469 1 97.06 28 GLY B O 1
ATOM 1478 N N . THR B 1 29 ? 5.816 3.641 21.219 1 97.69 29 THR B N 1
ATOM 1479 C CA . THR B 1 29 ? 4.367 3.73 21.125 1 97.69 29 THR B CA 1
ATOM 1480 C C . THR B 1 29 ? 3.844 2.865 19.969 1 97.69 29 THR B C 1
ATOM 1482 O O . THR B 1 29 ? 4.602 2.104 19.375 1 97.69 29 THR B O 1
ATOM 1485 N N . GLY B 1 30 ? 2.492 2.83 19.75 1 97.38 30 GLY B N 1
ATOM 1486 C CA . GLY B 1 30 ? 1.885 2.027 18.703 1 97.38 30 GLY B CA 1
ATOM 1487 C C . GLY B 1 30 ? 1.826 2.74 17.375 1 97.38 30 GLY B C 1
ATOM 1488 O O . GLY B 1 30 ? 1.949 3.965 17.312 1 97.38 30 GLY B O 1
ATOM 1489 N N . TYR B 1 31 ? 1.722 1.964 16.328 1 97.75 31 TYR B N 1
ATOM 1490 C CA . TYR B 1 31 ? 1.526 2.424 14.953 1 97.75 31 TYR B CA 1
ATOM 1491 C C . TYR B 1 31 ? 0.145 2.037 14.438 1 97.75 31 TYR B C 1
ATOM 1493 O O . TYR B 1 31 ? -0.324 0.923 14.68 1 97.75 31 TYR B O 1
ATOM 1501 N N . ARG B 1 32 ? -0.523 2.945 13.836 1 97.94 32 ARG B N 1
ATOM 1502 C CA . ARG B 1 32 ? -1.859 2.732 13.289 1 97.94 32 ARG B CA 1
ATOM 1503 C C . ARG B 1 32 ? -1.979 3.32 11.891 1 97.94 32 ARG B C 1
ATOM 1505 O O . ARG B 1 32 ? -1.435 4.391 11.609 1 97.94 32 ARG B O 1
ATOM 1512 N N . ASP B 1 33 ? -2.6 2.604 10.977 1 97.44 33 ASP B N 1
ATOM 1513 C CA . ASP B 1 33 ? -2.822 2.996 9.586 1 97.44 33 ASP B CA 1
ATOM 1514 C C . ASP B 1 33 ? -4.312 3.016 9.258 1 97.44 33 ASP B C 1
ATOM 1516 O O . ASP B 1 33 ? -5.004 2.008 9.414 1 97.44 33 ASP B O 1
ATOM 1520 N N . THR B 1 34 ? -4.805 4.102 8.703 1 98.06 34 THR B N 1
ATOM 1521 C CA . THR B 1 34 ? -6.242 4.25 8.508 1 98.06 34 THR B CA 1
ATOM 1522 C C . THR B 1 34 ? -6.723 3.373 7.352 1 98.06 34 THR B C 1
ATOM 1524 O O . THR B 1 34 ? -7.895 2.988 7.305 1 98.06 34 THR B O 1
ATOM 1527 N N . ASP B 1 35 ? -5.832 3.082 6.359 1 94.81 35 ASP B N 1
ATOM 1528 C CA . ASP B 1 35 ? -6.234 2.139 5.316 1 94.81 35 ASP B CA 1
ATOM 1529 C C . ASP B 1 35 ? -6.547 0.767 5.91 1 94.81 35 ASP B C 1
ATOM 1531 O O . ASP B 1 35 ? -7.516 0.118 5.512 1 94.81 35 ASP B O 1
ATOM 1535 N N . GLU B 1 36 ? -5.75 0.372 6.824 1 93.25 36 GLU B N 1
ATOM 1536 C CA . GLU B 1 36 ? -5.988 -0.898 7.504 1 93.25 36 GLU B CA 1
ATOM 1537 C C . GLU B 1 36 ? -7.27 -0.851 8.328 1 93.25 36 GLU B C 1
ATOM 1539 O O . GLU B 1 36 ? -8.008 -1.838 8.406 1 93.25 36 GLU B O 1
ATOM 1544 N N . ASP B 1 37 ? -7.547 0.297 8.969 1 96.75 37 ASP B N 1
ATOM 1545 C CA . ASP B 1 37 ? -8.789 0.477 9.719 1 96.75 37 ASP B CA 1
ATOM 1546 C C . ASP B 1 37 ? -10.008 0.239 8.82 1 96.75 37 ASP B C 1
ATOM 1548 O O . ASP B 1 37 ? -10.961 -0.421 9.234 1 96.75 37 ASP B O 1
ATOM 1552 N N . ILE B 1 38 ? -9.938 0.788 7.625 1 96.56 38 ILE B N 1
ATOM 1553 C CA . ILE B 1 38 ? -11.062 0.698 6.703 1 96.56 38 ILE B CA 1
ATOM 1554 C C . ILE B 1 38 ? -11.305 -0.762 6.324 1 96.56 38 ILE B C 1
ATOM 1556 O O . ILE B 1 38 ? -12.438 -1.235 6.348 1 96.56 38 ILE B O 1
ATOM 1560 N N . VAL B 1 39 ? -10.258 -1.436 6.004 1 93.5 39 VAL B N 1
ATOM 1561 C CA . VAL B 1 39 ? -10.359 -2.84 5.617 1 93.5 39 VAL B CA 1
ATOM 1562 C C . VAL B 1 39 ? -10.961 -3.648 6.766 1 93.5 39 VAL B C 1
ATOM 1564 O O . VAL B 1 39 ? -11.867 -4.457 6.559 1 93.5 39 VAL B O 1
ATOM 1567 N N . THR B 1 40 ? -10.516 -3.4 7.93 1 93.12 40 THR B N 1
ATOM 1568 C CA . THR B 1 40 ? -10.992 -4.121 9.102 1 93.12 40 THR B CA 1
ATOM 1569 C C . THR B 1 40 ? -12.461 -3.811 9.367 1 93.12 40 THR B C 1
ATOM 1571 O O . THR B 1 40 ? -13.266 -4.719 9.594 1 93.12 40 THR B O 1
ATOM 1574 N N . ALA B 1 41 ? -12.828 -2.584 9.289 1 95.38 41 ALA B N 1
ATOM 1575 C CA . ALA B 1 41 ? -14.188 -2.156 9.602 1 95.38 41 ALA B CA 1
ATOM 1576 C C . ALA B 1 41 ? -15.172 -2.658 8.547 1 95.38 41 ALA B C 1
ATOM 1578 O O . ALA B 1 41 ? -16.297 -3.039 8.875 1 95.38 41 ALA B O 1
ATOM 1579 N N . GLN B 1 42 ? -14.773 -2.602 7.312 1 95 42 GLN B N 1
ATOM 1580 C CA . GLN B 1 42 ? -15.68 -2.916 6.215 1 95 42 GLN B CA 1
ATOM 1581 C C . GLN B 1 42 ? -15.672 -4.41 5.91 1 95 42 GLN B C 1
ATOM 1583 O O . GLN B 1 42 ? -16.609 -4.93 5.297 1 95 42 GLN B O 1
ATOM 1588 N N . GLY B 1 43 ? -14.594 -5.027 6.305 1 93.25 43 GLY B N 1
ATOM 1589 C CA . GLY B 1 43 ? -14.461 -6.449 6.027 1 93.25 43 GLY B CA 1
ATOM 1590 C C . GLY B 1 43 ? -14.25 -6.75 4.555 1 93.25 43 GLY B C 1
ATOM 1591 O O . GLY B 1 43 ? -14.625 -7.824 4.074 1 93.25 43 GLY B O 1
ATOM 1592 N N . ARG B 1 44 ? -13.758 -5.871 3.865 1 90.62 44 ARG B N 1
ATOM 1593 C CA . ARG B 1 44 ? -13.469 -6.059 2.449 1 90.62 44 ARG B CA 1
ATOM 1594 C C . ARG B 1 44 ? -12.273 -5.211 2.021 1 90.62 44 ARG B C 1
ATOM 1596 O O . ARG B 1 44 ? -11.898 -4.262 2.711 1 90.62 44 ARG B O 1
ATOM 1603 N N . ALA B 1 45 ? -11.68 -5.566 0.884 1 89.69 45 ALA B N 1
ATOM 1604 C CA . ALA B 1 45 ? -10.508 -4.879 0.342 1 89.69 45 ALA B CA 1
ATOM 1605 C C . ALA B 1 45 ? -10.867 -3.48 -0.146 1 89.69 45 ALA B C 1
ATOM 1607 O O . ALA B 1 45 ? -12 -3.242 -0.587 1 89.69 45 ALA B O 1
ATOM 1608 N N . ILE B 1 46 ? -9.867 -2.561 -0.103 1 89.12 46 ILE B N 1
ATOM 1609 C CA . ILE B 1 46 ? -10.094 -1.18 -0.515 1 89.12 46 ILE B CA 1
ATOM 1610 C C . ILE B 1 46 ? -10.477 -1.138 -1.992 1 89.12 46 ILE B C 1
ATOM 1612 O O . ILE B 1 46 ? -11.367 -0.384 -2.387 1 89.12 46 ILE B O 1
ATOM 1616 N N . ALA B 1 47 ? -9.859 -1.958 -2.838 1 85.19 47 ALA B N 1
ATOM 1617 C CA . ALA B 1 47 ? -10.188 -2.008 -4.262 1 85.19 47 ALA B CA 1
ATOM 1618 C C . ALA B 1 47 ? -11.656 -2.359 -4.477 1 85.19 47 ALA B C 1
ATOM 1620 O O . ALA B 1 47 ? -12.305 -1.812 -5.367 1 85.19 47 ALA B O 1
ATOM 1621 N N . GLU B 1 48 ? -12.148 -3.213 -3.684 1 86 48 GLU B N 1
ATOM 1622 C CA . GLU B 1 48 ? -13.547 -3.609 -3.787 1 86 48 GLU B CA 1
ATOM 1623 C C . GLU B 1 48 ? -14.477 -2.451 -3.436 1 86 48 GLU B C 1
ATOM 1625 O O . GLU B 1 48 ? -15.508 -2.26 -4.082 1 86 48 GLU B O 1
ATOM 1630 N N . ILE B 1 49 ? -14.117 -1.749 -2.418 1 87.38 49 ILE B N 1
ATOM 1631 C CA . ILE B 1 49 ? -14.906 -0.59 -2.014 1 87.38 49 ILE B CA 1
ATOM 1632 C C . ILE B 1 49 ? -14.953 0.422 -3.154 1 87.38 49 ILE B C 1
ATOM 1634 O O . ILE B 1 49 ? -16.031 0.943 -3.484 1 87.38 49 ILE B O 1
ATOM 1638 N N . PHE B 1 50 ? -13.836 0.685 -3.812 1 83.62 50 PHE B N 1
ATOM 1639 C CA . PHE B 1 50 ? -13.773 1.624 -4.926 1 83.62 50 PHE B CA 1
ATOM 1640 C C . PHE B 1 50 ? -14.625 1.142 -6.09 1 83.62 50 PHE B C 1
ATOM 1642 O O . PHE B 1 50 ? -15.352 1.929 -6.699 1 83.62 50 PHE B O 1
ATOM 1649 N N . VAL B 1 51 ? -14.531 -0.083 -6.359 1 78.56 51 VAL B N 1
ATOM 1650 C CA . VAL B 1 51 ? -15.219 -0.65 -7.512 1 78.56 51 VAL B CA 1
ATOM 1651 C C . VAL B 1 51 ? -16.719 -0.718 -7.238 1 78.56 51 VAL B C 1
ATOM 1653 O O . VAL B 1 51 ? -17.531 -0.358 -8.094 1 78.56 51 VAL B O 1
ATOM 1656 N N . ASP B 1 52 ? -17.125 -1.054 -6.039 1 83.25 52 ASP B N 1
ATOM 1657 C CA . ASP B 1 52 ? -18.531 -1.314 -5.711 1 83.25 52 ASP B CA 1
ATOM 1658 C C . ASP B 1 52 ? -19.266 -0.021 -5.375 1 83.25 52 ASP B C 1
ATOM 1660 O O . ASP B 1 52 ? -20.422 0.167 -5.77 1 83.25 52 ASP B O 1
ATOM 1664 N N . GLU B 1 53 ? -18.547 0.81 -4.652 1 86.38 53 GLU B N 1
ATOM 1665 C CA . GLU B 1 53 ? -19.281 1.938 -4.078 1 86.38 53 GLU B CA 1
ATOM 1666 C C . GLU B 1 53 ? -18.766 3.264 -4.633 1 86.38 53 GLU B C 1
ATOM 1668 O O . GLU B 1 53 ? -19.422 4.301 -4.477 1 86.38 53 GLU B O 1
ATOM 1673 N N . GLY B 1 54 ? -17.656 3.236 -5.215 1 83.88 54 GLY B N 1
ATOM 1674 C CA . GLY B 1 54 ? -17.094 4.438 -5.816 1 83.88 54 GLY B CA 1
ATOM 1675 C C . GLY B 1 54 ? -16.219 5.234 -4.867 1 83.88 54 GLY B C 1
ATOM 1676 O O . GLY B 1 54 ? -16.141 4.918 -3.676 1 83.88 54 GLY B O 1
ATOM 1677 N N . GLU B 1 55 ? -15.555 6.242 -5.395 1 86.44 55 GLU B N 1
ATOM 1678 C CA . GLU B 1 55 ? -14.586 7.051 -4.652 1 86.44 55 GLU B CA 1
ATOM 1679 C C . GLU B 1 55 ? -15.273 7.859 -3.555 1 86.44 55 GLU B C 1
ATOM 1681 O O . GLU B 1 55 ? -14.766 7.957 -2.438 1 86.44 55 GLU B O 1
ATOM 1686 N N . ALA B 1 56 ? -16.438 8.453 -3.848 1 90.06 56 ALA B N 1
ATOM 1687 C CA . ALA B 1 56 ? -17.125 9.273 -2.859 1 90.06 56 ALA B CA 1
ATOM 1688 C C . ALA B 1 56 ? -17.438 8.477 -1.602 1 90.06 56 ALA B C 1
ATOM 1690 O O . ALA B 1 56 ? -17.25 8.961 -0.484 1 90.06 56 ALA B O 1
ATOM 1691 N N . ALA B 1 57 ? -17.906 7.266 -1.831 1 92.12 57 ALA B N 1
ATOM 1692 C CA . ALA B 1 57 ? -18.188 6.387 -0.7 1 92.12 57 ALA B CA 1
ATOM 1693 C C . ALA B 1 57 ? -16.922 6.062 0.075 1 92.12 57 ALA B C 1
ATOM 1695 O O . ALA B 1 57 ? -16.922 6.059 1.309 1 92.12 57 ALA B O 1
ATOM 1696 N N . PHE B 1 58 ? -15.906 5.836 -0.651 1 92.81 58 PHE B N 1
ATOM 1697 C CA . PHE B 1 58 ? -14.625 5.566 -0.003 1 92.81 58 PHE B CA 1
ATOM 1698 C C . PHE B 1 58 ? -14.164 6.77 0.815 1 92.81 58 PHE B C 1
ATOM 1700 O O . PHE B 1 58 ? -13.695 6.613 1.942 1 92.81 58 PHE B O 1
ATOM 1707 N N . ARG B 1 59 ? -14.328 7.906 0.303 1 95.44 59 ARG B N 1
ATOM 1708 C CA . ARG B 1 59 ? -13.914 9.117 1.003 1 95.44 59 ARG B CA 1
ATOM 1709 C C . ARG B 1 59 ? -14.695 9.297 2.299 1 95.44 59 ARG B C 1
ATOM 1711 O O . ARG B 1 59 ? -14.156 9.781 3.297 1 95.44 59 ARG B O 1
ATOM 1718 N N . THR B 1 60 ? -15.883 8.922 2.262 1 97.25 60 THR B N 1
ATOM 1719 C CA . THR B 1 60 ? -16.703 8.992 3.469 1 97.25 60 THR B CA 1
ATOM 1720 C C . THR B 1 60 ? -16.172 8.031 4.531 1 97.25 60 THR B C 1
ATOM 1722 O O . THR B 1 60 ? -16.016 8.406 5.695 1 97.25 60 THR B O 1
ATOM 1725 N N . LEU B 1 61 ? -15.875 6.816 4.125 1 97.25 61 LEU B N 1
ATOM 1726 C CA . LEU B 1 61 ? -15.305 5.828 5.035 1 97.25 61 LEU B CA 1
ATOM 1727 C C . LEU B 1 61 ? -13.953 6.289 5.555 1 97.25 61 LEU B C 1
ATOM 1729 O O . LEU B 1 61 ? -13.641 6.117 6.738 1 97.25 61 LEU B O 1
ATOM 1733 N N . GLU B 1 62 ? -13.172 6.867 4.672 1 97.81 62 GLU B N 1
ATOM 1734 C CA . GLU B 1 62 ? -11.844 7.359 5.012 1 97.81 62 GLU B CA 1
ATOM 1735 C C . GLU B 1 62 ? -11.914 8.469 6.055 1 97.81 62 GLU B C 1
ATOM 1737 O O . GLU B 1 62 ? -11.164 8.461 7.035 1 97.81 62 GLU B O 1
ATOM 1742 N N . LYS B 1 63 ? -12.828 9.406 5.891 1 98.31 63 LYS B N 1
ATOM 1743 C CA . LYS B 1 63 ? -13.039 10.484 6.848 1 98.31 63 LYS B CA 1
ATOM 1744 C C . LYS B 1 63 ? -13.398 9.938 8.227 1 98.31 63 LYS B C 1
ATOM 1746 O O . LYS B 1 63 ? -12.859 10.391 9.242 1 98.31 63 LYS B O 1
ATOM 1751 N N . GLU B 1 64 ? -14.25 8.969 8.195 1 98.5 64 GLU B N 1
ATOM 1752 C CA . GLU B 1 64 ? -14.672 8.375 9.461 1 98.5 64 GLU B CA 1
ATOM 1753 C C . GLU B 1 64 ? -13.516 7.645 10.141 1 98.5 64 GLU B C 1
ATOM 1755 O O . GLU B 1 64 ? -13.352 7.719 11.359 1 98.5 64 GLU B O 1
ATOM 1760 N N . ALA B 1 65 ? -12.742 6.926 9.383 1 98.5 65 ALA B N 1
ATOM 1761 C CA . ALA B 1 65 ? -11.57 6.242 9.93 1 98.5 65 ALA B CA 1
ATOM 1762 C C . ALA B 1 65 ? -10.594 7.234 10.547 1 98.5 65 ALA B C 1
ATOM 1764 O O . ALA B 1 65 ? -10.055 6.988 11.633 1 98.5 65 ALA B O 1
ATOM 1765 N N . VAL B 1 66 ? -10.398 8.352 9.859 1 98.75 66 VAL B N 1
ATOM 1766 C CA . VAL B 1 66 ? -9.492 9.383 10.359 1 98.75 66 VAL B CA 1
ATOM 1767 C C . VAL B 1 66 ? -10.047 9.961 11.656 1 98.75 66 VAL B C 1
ATOM 1769 O O . VAL B 1 66 ? -9.32 10.086 12.648 1 98.75 66 VAL B O 1
ATOM 1772 N N . ARG B 1 67 ? -11.312 10.305 11.672 1 98.62 67 ARG B N 1
ATOM 1773 C CA . ARG B 1 67 ? -11.953 10.859 12.859 1 98.62 67 ARG B CA 1
ATOM 1774 C C . ARG B 1 67 ? -11.781 9.93 14.055 1 98.62 67 ARG B C 1
ATOM 1776 O O . ARG B 1 67 ? -11.375 10.367 15.133 1 98.62 67 ARG B O 1
ATOM 1783 N N . THR B 1 68 ? -12.039 8.695 13.883 1 98.5 68 THR B N 1
ATOM 1784 C CA . THR B 1 68 ? -11.961 7.699 14.945 1 98.5 68 THR B CA 1
ATOM 1785 C C . THR B 1 68 ? -10.523 7.551 15.438 1 98.5 68 THR B C 1
ATOM 1787 O O . THR B 1 68 ? -10.273 7.551 16.641 1 98.5 68 THR B O 1
ATOM 1790 N N . ALA B 1 69 ? -9.594 7.445 14.531 1 98.56 69 ALA B N 1
ATOM 1791 C CA . ALA B 1 69 ? -8.188 7.258 14.891 1 98.56 69 ALA B CA 1
ATOM 1792 C C . ALA B 1 69 ? -7.656 8.453 15.672 1 98.56 69 ALA B C 1
ATOM 1794 O O . ALA B 1 69 ? -6.922 8.289 16.656 1 98.56 69 ALA B O 1
ATOM 1795 N N . LEU B 1 70 ? -8.047 9.617 15.25 1 98.5 70 LEU B N 1
ATOM 1796 C CA . LEU B 1 70 ? -7.59 10.836 15.922 1 98.5 70 LEU B CA 1
ATOM 1797 C C . LEU B 1 70 ? -8.109 10.891 17.359 1 98.5 70 LEU B C 1
ATOM 1799 O O . LEU B 1 70 ? -7.438 11.422 18.234 1 98.5 70 LEU B O 1
ATOM 1803 N N . ALA B 1 71 ? -9.25 10.312 17.547 1 97.56 71 ALA B N 1
ATOM 1804 C CA . ALA B 1 71 ? -9.891 10.367 18.859 1 97.56 71 ALA B CA 1
ATOM 1805 C C . ALA B 1 71 ? -9.367 9.258 19.766 1 97.56 71 ALA B C 1
ATOM 1807 O O . ALA B 1 71 ? -9.383 9.398 21 1 97.56 71 ALA B O 1
ATOM 1808 N N . GLU B 1 72 ? -8.797 8.141 19.156 1 97.38 72 GLU B N 1
ATOM 1809 C CA . GLU B 1 72 ? -8.586 6.949 19.969 1 97.38 72 GLU B CA 1
ATOM 1810 C C . GLU B 1 72 ? -7.105 6.598 20.062 1 97.38 72 GLU B C 1
ATOM 1812 O O . GLU B 1 72 ? -6.68 5.91 21 1 97.38 72 GLU B O 1
ATOM 1817 N N . HIS B 1 73 ? -6.352 7.023 19.141 1 97.94 73 HIS B N 1
ATOM 1818 C CA . HIS B 1 73 ? -4.984 6.531 19.062 1 97.94 73 HIS B CA 1
ATOM 1819 C C . HIS B 1 73 ? -3.994 7.551 19.609 1 97.94 73 HIS B C 1
ATOM 1821 O O . HIS B 1 73 ? -4.059 8.734 19.266 1 97.94 73 HIS B O 1
ATOM 1827 N N . GLU B 1 74 ? -3.049 7.051 20.375 1 97.75 74 GLU B N 1
ATOM 1828 C CA . GLU B 1 74 ? -2.121 7.961 21.047 1 97.75 74 GLU B CA 1
ATOM 1829 C C . GLU B 1 74 ? -0.711 7.824 20.484 1 97.75 74 GLU B C 1
ATOM 1831 O O . GLU B 1 74 ? 0.223 8.469 20.969 1 97.75 74 GLU B O 1
ATOM 1836 N N . GLY B 1 75 ? -0.455 7.016 19.547 1 98.06 75 GLY B N 1
ATOM 1837 C CA . GLY B 1 75 ? 0.863 6.766 18.984 1 98.06 75 GLY B CA 1
ATOM 1838 C C . GLY B 1 75 ? 1.074 7.434 17.641 1 98.06 75 GLY B C 1
ATOM 1839 O O . GLY B 1 75 ? 0.79 8.625 17.484 1 98.06 75 GLY B O 1
ATOM 1840 N N . VAL B 1 76 ? 1.681 6.746 16.641 1 98.62 76 VAL B N 1
ATOM 1841 C CA . VAL B 1 76 ? 1.935 7.254 15.289 1 98.62 76 VAL B CA 1
ATOM 1842 C C . VAL B 1 76 ? 0.813 6.816 14.352 1 98.62 76 VAL B C 1
ATOM 1844 O O . VAL B 1 76 ? 0.499 5.625 14.266 1 98.62 76 VAL B O 1
ATOM 1847 N N . LEU B 1 77 ? 0.178 7.758 13.703 1 98.81 77 LEU B N 1
ATOM 1848 C CA . LEU B 1 77 ? -0.957 7.504 12.828 1 98.81 77 LEU B CA 1
ATOM 1849 C C . LEU B 1 77 ? -0.617 7.871 11.383 1 98.81 77 LEU B C 1
ATOM 1851 O O . LEU B 1 77 ? -0.217 9 11.102 1 98.81 77 LEU B O 1
ATOM 1855 N N . ALA B 1 78 ? -0.695 6.887 10.508 1 98.62 78 ALA B N 1
ATOM 1856 C CA . ALA B 1 78 ? -0.516 7.148 9.078 1 98.62 78 ALA B CA 1
ATOM 1857 C C . ALA B 1 78 ? -1.86 7.207 8.359 1 98.62 78 ALA B C 1
ATOM 1859 O O . ALA B 1 78 ? -2.693 6.312 8.516 1 98.62 78 ALA B O 1
ATOM 1860 N N . LEU B 1 79 ? -2.082 8.242 7.613 1 98.56 79 LEU B N 1
ATOM 1861 C CA . LEU B 1 79 ? -3.301 8.383 6.82 1 98.56 79 LEU B CA 1
ATOM 1862 C C . LEU B 1 79 ? -3.092 7.848 5.406 1 98.56 79 LEU B C 1
ATOM 1864 O O . LEU B 1 79 ? -1.959 7.781 4.926 1 98.56 79 LEU B O 1
ATOM 1868 N N . GLY B 1 80 ? -4.242 7.414 4.797 1 96 80 GLY B N 1
ATOM 1869 C CA . GLY B 1 80 ? -4.172 7.121 3.373 1 96 80 GLY B CA 1
ATOM 1870 C C . GLY B 1 80 ? -3.686 8.297 2.545 1 96 80 GLY B C 1
ATOM 1871 O O . GLY B 1 80 ? -3.941 9.453 2.887 1 96 80 GLY B O 1
ATOM 1872 N N . GLY B 1 81 ? -3.068 8.008 1.438 1 92.88 81 GLY B N 1
ATOM 1873 C CA . GLY B 1 81 ? -2.441 9.031 0.617 1 92.88 81 GLY B CA 1
ATOM 1874 C C . GLY B 1 81 ? -3.422 10.078 0.119 1 92.88 81 GLY B C 1
ATOM 1875 O O . GLY B 1 81 ? -3.037 11.219 -0.144 1 92.88 81 GLY B O 1
ATOM 1876 N N . GLY B 1 82 ? -4.688 9.711 -0.019 1 93.62 82 GLY B N 1
ATOM 1877 C CA . GLY B 1 82 ? -5.699 10.609 -0.547 1 93.62 82 GLY B CA 1
ATOM 1878 C C . GLY B 1 82 ? -6.578 11.219 0.529 1 93.62 82 GLY B C 1
ATOM 1879 O O . GLY B 1 82 ? -7.535 11.93 0.226 1 93.62 82 GLY B O 1
ATOM 1880 N N . ALA B 1 83 ? -6.242 11.008 1.731 1 97 83 ALA B N 1
ATOM 1881 C CA . ALA B 1 83 ? -7.082 11.469 2.834 1 97 83 ALA B CA 1
ATOM 1882 C C . ALA B 1 83 ? -7.223 12.984 2.824 1 97 83 ALA B C 1
ATOM 1884 O O . ALA B 1 83 ? -8.281 13.523 3.172 1 97 83 ALA B O 1
ATOM 1885 N N . ILE B 1 84 ? -6.238 13.68 2.285 1 97.25 84 ILE B N 1
ATOM 1886 C CA . ILE B 1 84 ? -6.184 15.133 2.332 1 97.25 84 ILE B CA 1
ATOM 1887 C C . ILE B 1 84 ? -7.082 15.719 1.243 1 97.25 84 ILE B C 1
ATOM 1889 O O . ILE B 1 84 ? -7.301 16.938 1.194 1 97.25 84 ILE B O 1
ATOM 1893 N N . LEU B 1 85 ? -7.652 14.922 0.399 1 95.5 85 LEU B N 1
ATOM 1894 C CA . LEU B 1 85 ? -8.469 15.422 -0.697 1 95.5 85 LEU B CA 1
ATOM 1895 C C . LEU B 1 85 ? -9.812 15.93 -0.183 1 95.5 85 LEU B C 1
ATOM 1897 O O . LEU B 1 85 ? -10.43 16.812 -0.794 1 95.5 85 LEU B O 1
ATOM 1901 N N . ASP B 1 86 ? -10.305 15.375 0.885 1 96.88 86 ASP B N 1
ATOM 1902 C CA . ASP B 1 86 ? -11.57 15.781 1.485 1 96.88 86 ASP B CA 1
ATOM 1903 C C . ASP B 1 86 ? -11.367 16.953 2.447 1 96.88 86 ASP B C 1
ATOM 1905 O O . ASP B 1 86 ? -10.555 16.875 3.367 1 96.88 86 ASP B O 1
ATOM 1909 N N . ALA B 1 87 ? -12.133 17.984 2.25 1 97.69 87 ALA B N 1
ATOM 1910 C CA . ALA B 1 87 ? -11.984 19.203 3.051 1 97.69 87 ALA B CA 1
ATOM 1911 C C . ALA B 1 87 ? -12.328 18.938 4.512 1 97.69 87 ALA B C 1
ATOM 1913 O O . ALA B 1 87 ? -11.711 19.516 5.414 1 97.69 87 ALA B O 1
ATOM 1914 N N . ASP B 1 88 ? -13.281 18.125 4.723 1 98.25 88 ASP B N 1
ATOM 1915 C CA . ASP B 1 88 ? -13.656 17.812 6.098 1 98.25 88 ASP B CA 1
ATOM 1916 C C . ASP B 1 88 ? -12.547 17.047 6.809 1 98.25 88 ASP B C 1
ATOM 1918 O O . ASP B 1 88 ? -12.305 17.266 7.996 1 98.25 88 ASP B O 1
ATOM 1922 N N . THR B 1 89 ? -11.914 16.188 6.09 1 98.5 89 THR B N 1
ATOM 1923 C CA . THR B 1 89 ? -10.781 15.461 6.664 1 98.5 89 THR B CA 1
ATOM 1924 C C . THR B 1 89 ? -9.656 16.422 7.02 1 98.5 89 THR B C 1
ATOM 1926 O O . THR B 1 89 ? -9.055 16.312 8.094 1 98.5 89 THR B O 1
ATOM 1929 N N . ARG B 1 90 ? -9.391 17.344 6.113 1 98.69 90 ARG B N 1
ATOM 1930 C CA . ARG B 1 90 ? -8.367 18.344 6.406 1 98.69 90 ARG B CA 1
ATOM 1931 C C . ARG B 1 90 ? -8.711 19.125 7.668 1 98.69 90 ARG B C 1
ATOM 1933 O O . ARG B 1 90 ? -7.832 19.406 8.492 1 98.69 90 ARG B O 1
ATOM 1940 N N . ALA B 1 91 ? -9.945 19.438 7.844 1 98.56 91 ALA B N 1
ATOM 1941 C CA . ALA B 1 91 ? -10.383 20.188 9.016 1 98.56 91 ALA B CA 1
ATOM 1942 C C . ALA B 1 91 ? -10.141 19.391 10.297 1 98.56 91 ALA B C 1
ATOM 1944 O O . ALA B 1 91 ? -9.82 19.969 11.344 1 98.56 91 ALA B O 1
ATOM 1945 N N . LEU B 1 92 ? -10.258 18.062 10.258 1 98.5 92 LEU B N 1
ATOM 1946 C CA . LEU B 1 92 ? -10.023 17.203 11.422 1 98.5 92 LEU B CA 1
ATOM 1947 C C . LEU B 1 92 ? -8.562 17.266 11.859 1 98.5 92 LEU B C 1
ATOM 1949 O O . LEU B 1 92 ? -8.234 16.922 12.992 1 98.5 92 LEU B O 1
ATOM 1953 N N . LEU B 1 93 ? -7.668 17.672 10.953 1 98.56 93 LEU B N 1
ATOM 1954 C CA . LEU B 1 93 ? -6.234 17.625 11.227 1 98.56 93 LEU B CA 1
ATOM 1955 C C . LEU B 1 93 ? -5.766 18.922 11.891 1 98.56 93 LEU B C 1
ATOM 1957 O O . LEU B 1 93 ? -4.617 19.016 12.328 1 98.56 93 LEU B O 1
ATOM 1961 N N . ALA B 1 94 ? -6.691 19.906 11.977 1 97.38 94 ALA B N 1
ATOM 1962 C CA . ALA B 1 94 ? -6.355 21.156 12.656 1 97.38 94 ALA B CA 1
ATOM 1963 C C . ALA B 1 94 ? -5.941 20.891 14.109 1 97.38 94 ALA B C 1
ATOM 1965 O O . ALA B 1 94 ? -6.621 20.156 14.836 1 97.38 94 ALA B O 1
ATOM 1966 N N . GLY B 1 95 ? -4.809 21.406 14.461 1 95.44 95 GLY B N 1
ATOM 1967 C CA . GLY B 1 95 ? -4.34 21.281 15.836 1 95.44 95 GLY B CA 1
ATOM 1968 C C . GLY B 1 95 ? -3.512 20.031 16.078 1 95.44 95 GLY B C 1
ATOM 1969 O O . GLY B 1 95 ? -2.951 19.844 17.156 1 95.44 95 GLY B O 1
ATOM 1970 N N . GLN B 1 96 ? -3.445 19.172 15.125 1 97.62 96 GLN B N 1
ATOM 1971 C CA . GLN B 1 96 ? -2.648 17.953 15.242 1 97.62 96 GLN B CA 1
ATOM 1972 C C . GLN B 1 96 ? -1.204 18.203 14.812 1 97.62 96 GLN B C 1
ATOM 1974 O O . GLN B 1 96 ? -0.921 19.156 14.094 1 97.62 96 GLN B O 1
ATOM 1979 N N . ARG B 1 97 ? -0.324 17.391 15.336 1 97.19 97 ARG B N 1
ATOM 1980 C CA . ARG B 1 97 ? 1.042 17.359 14.82 1 97.19 97 ARG B CA 1
ATOM 1981 C C . ARG B 1 97 ? 1.132 16.516 13.555 1 97.19 97 ARG B C 1
ATOM 1983 O O . ARG B 1 97 ? 1.242 15.289 13.633 1 97.19 97 ARG B O 1
ATOM 1990 N N . VAL B 1 98 ? 1.115 17.234 12.445 1 98.56 98 VAL B N 1
ATOM 1991 C CA . VAL B 1 98 ? 1.05 16.547 11.156 1 98.56 98 VAL B CA 1
ATOM 1992 C C . VAL B 1 98 ? 2.387 16.688 10.43 1 98.56 98 VAL B C 1
ATOM 1994 O O . VAL B 1 98 ? 2.852 17.797 10.172 1 98.56 98 VAL B O 1
ATOM 1997 N N . VAL B 1 99 ? 3.002 15.5 10.133 1 98.62 99 VAL B N 1
ATOM 1998 C CA . VAL B 1 99 ? 4.23 15.469 9.344 1 98.62 99 VAL B CA 1
ATOM 1999 C C . VAL B 1 99 ? 3.914 15.047 7.91 1 98.62 99 VAL B C 1
ATOM 2001 O O . VAL B 1 99 ? 3.385 13.953 7.676 1 98.62 99 VAL B O 1
ATOM 2004 N N . TYR B 1 100 ? 4.254 15.922 6.988 1 98.38 100 TYR B N 1
ATOM 2005 C CA . TYR B 1 100 ? 4.164 15.625 5.562 1 98.38 100 TYR B CA 1
ATOM 2006 C C . TYR B 1 100 ? 5.48 15.062 5.039 1 98.38 100 TYR B C 1
ATOM 2008 O O . TYR B 1 100 ? 6.496 15.766 5.004 1 98.38 100 TYR B O 1
ATOM 2016 N N . LEU B 1 101 ? 5.453 13.75 4.766 1 97.56 101 LEU B N 1
ATOM 2017 C CA . LEU B 1 101 ? 6.582 13.188 4.035 1 97.56 101 LEU B CA 1
ATOM 2018 C C . LEU B 1 101 ? 6.527 13.578 2.562 1 97.56 101 LEU B C 1
ATOM 2020 O O . LEU B 1 101 ? 5.652 13.109 1.828 1 97.56 101 LEU B O 1
ATOM 2024 N N . SER B 1 102 ? 7.492 14.414 2.174 1 94.5 102 SER B N 1
ATOM 2025 C CA . SER B 1 102 ? 7.422 15.031 0.854 1 94.5 102 SER B CA 1
ATOM 2026 C C . SER B 1 102 ? 8.492 14.469 -0.075 1 94.5 102 SER B C 1
ATOM 2028 O O . SER B 1 102 ? 9.539 14.008 0.383 1 94.5 102 SER B O 1
ATOM 2030 N N . MET B 1 103 ? 8.133 14.43 -1.333 1 86.75 103 MET B N 1
ATOM 2031 C CA . MET B 1 103 ? 9.094 14.094 -2.385 1 86.75 103 MET B CA 1
ATOM 2032 C C . MET B 1 103 ? 9.086 15.156 -3.48 1 86.75 103 MET B C 1
ATOM 2034 O O . MET B 1 103 ? 8.023 15.602 -3.912 1 86.75 103 MET B O 1
ATOM 2038 N N . ASP B 1 104 ? 10.258 15.75 -3.773 1 77.31 104 ASP B N 1
ATOM 2039 C CA . ASP B 1 104 ? 10.359 16.766 -4.82 1 77.31 104 ASP B CA 1
ATOM 2040 C C . ASP B 1 104 ? 10.344 16.125 -6.207 1 77.31 104 ASP B C 1
ATOM 2042 O O . ASP B 1 104 ? 11.242 15.359 -6.555 1 77.31 104 ASP B O 1
ATOM 2046 N N . VAL B 1 105 ? 9.297 16.312 -6.867 1 64.12 105 VAL B N 1
ATOM 2047 C CA . VAL B 1 105 ? 9.188 15.742 -8.203 1 64.12 105 VAL B CA 1
ATOM 2048 C C . VAL B 1 105 ? 10.156 16.453 -9.148 1 64.12 105 VAL B C 1
ATOM 2050 O O . VAL B 1 105 ? 10.688 15.828 -10.078 1 64.12 105 VAL B O 1
ATOM 2053 N N . GLU B 1 106 ? 10.352 17.75 -8.992 1 61.16 106 GLU B N 1
ATOM 2054 C CA . GLU B 1 106 ? 11.258 18.453 -9.891 1 61.16 106 GLU B CA 1
ATOM 2055 C C . GLU B 1 106 ? 12.68 17.922 -9.766 1 61.16 106 GLU B C 1
ATOM 2057 O O . GLU B 1 106 ? 13.383 17.766 -10.766 1 61.16 106 GLU B O 1
ATOM 2062 N N . GLU B 1 107 ? 13.148 17.719 -8.633 1 55.22 107 GLU B N 1
ATOM 2063 C CA . GLU B 1 107 ? 14.492 17.203 -8.438 1 55.22 107 GLU B CA 1
ATOM 2064 C C . GLU B 1 107 ? 14.609 15.766 -8.953 1 55.22 107 GLU B C 1
ATOM 2066 O O . GLU B 1 107 ? 15.648 15.375 -9.492 1 55.22 107 GLU B O 1
ATOM 2071 N N . ALA B 1 108 ? 13.594 15.078 -8.805 1 52.22 108 ALA B N 1
ATOM 2072 C CA . ALA B 1 108 ? 13.602 13.695 -9.281 1 52.22 108 ALA B CA 1
ATOM 2073 C C . ALA B 1 108 ? 13.781 13.633 -10.797 1 52.22 108 ALA B C 1
ATOM 2075 O O . ALA B 1 108 ? 14.5 12.781 -11.312 1 52.22 108 ALA B O 1
ATOM 2076 N N . VAL B 1 109 ? 13.203 14.602 -11.461 1 51.28 109 VAL B N 1
ATOM 2077 C CA . VAL B 1 109 ? 13.32 14.703 -12.914 1 51.28 109 VAL B CA 1
ATOM 2078 C C . VAL B 1 109 ? 14.758 15.055 -13.297 1 51.28 109 VAL B C 1
ATOM 2080 O O . VAL B 1 109 ? 15.289 14.523 -14.273 1 51.28 109 VAL B O 1
ATOM 2083 N N . LYS B 1 110 ? 15.242 16.094 -12.57 1 51.53 110 LYS B N 1
ATOM 2084 C CA . LYS B 1 110 ? 16.594 16.547 -12.914 1 51.53 110 LYS B CA 1
ATOM 2085 C C . LYS B 1 110 ? 17.594 15.398 -12.805 1 51.53 110 LYS B C 1
ATOM 2087 O O . LYS B 1 110 ? 18.547 15.336 -13.578 1 51.53 110 LYS B O 1
ATOM 2092 N N . ARG B 1 111 ? 17.359 14.711 -11.828 1 46.34 111 ARG B N 1
ATOM 2093 C CA . ARG B 1 111 ? 18.359 13.672 -11.594 1 46.34 111 ARG B CA 1
ATOM 2094 C C . ARG B 1 111 ? 18.281 12.594 -12.672 1 46.34 111 ARG B C 1
ATOM 2096 O O . ARG B 1 111 ? 19.266 11.922 -12.953 1 46.34 111 ARG B O 1
ATOM 2103 N N . THR B 1 112 ? 17.094 12.281 -12.875 1 46.31 112 THR B N 1
ATOM 2104 C CA . THR B 1 112 ? 17.016 11.219 -13.875 1 46.31 112 THR B CA 1
ATOM 2105 C C . THR B 1 112 ? 17.344 11.758 -15.258 1 46.31 112 THR B C 1
ATOM 2107 O O . THR B 1 112 ? 17.422 10.992 -16.219 1 46.31 112 THR B O 1
ATOM 2110 N N . GLY B 1 113 ? 18.328 12.797 -15.398 1 38.44 113 GLY B N 1
ATOM 2111 C CA . GLY B 1 113 ? 18.734 13.258 -16.719 1 38.44 113 GLY B CA 1
ATOM 2112 C C . GLY B 1 113 ? 17.922 12.641 -17.844 1 38.44 113 GLY B C 1
ATOM 2113 O O . GLY B 1 113 ? 18.297 12.734 -19.016 1 38.44 113 GLY B O 1
ATOM 2114 N N . LEU B 1 114 ? 17.625 11.375 -17.719 1 38.12 114 LEU B N 1
ATOM 2115 C CA . LEU B 1 114 ? 17.281 10.578 -18.891 1 38.12 114 LEU B CA 1
ATOM 2116 C C . LEU B 1 114 ? 16.031 11.133 -19.578 1 38.12 114 LEU B C 1
ATOM 2118 O O . LEU B 1 114 ? 14.969 11.203 -18.969 1 38.12 114 LEU B O 1
ATOM 2122 N N . ASN B 1 115 ? 16.188 12.266 -20.516 1 34.16 115 ASN B N 1
ATOM 2123 C CA . ASN B 1 115 ? 15.375 12.57 -21.703 1 34.16 115 ASN B CA 1
ATOM 2124 C C . ASN B 1 115 ? 14.766 11.312 -22.312 1 34.16 115 ASN B C 1
ATOM 2126 O O . ASN B 1 115 ? 14.43 11.289 -23.484 1 34.16 115 ASN B O 1
ATOM 2130 N N . ALA B 1 116 ? 15.523 10.156 -22.312 1 32.59 116 ALA B N 1
ATOM 2131 C CA . ALA B 1 116 ? 15.211 9.18 -23.359 1 32.59 116 ALA B CA 1
ATOM 2132 C C . ALA B 1 116 ? 13.719 9.156 -23.656 1 32.59 116 ALA B C 1
ATOM 2134 O O . ALA B 1 116 ? 12.914 9.625 -22.844 1 32.59 116 ALA B O 1
ATOM 2135 N N . ALA B 1 117 ? 13.336 7.91 -24.547 1 30.39 117 ALA B N 1
ATOM 2136 C CA . ALA B 1 117 ? 12.383 7.59 -25.594 1 30.39 117 ALA B CA 1
ATOM 2137 C C . ALA B 1 117 ? 10.953 7.879 -25.141 1 30.39 117 ALA B C 1
ATOM 2139 O O . ALA B 1 117 ? 10.641 7.785 -23.953 1 30.39 117 ALA B O 1
ATOM 2140 N N . ARG B 1 118 ? 10.07 8.438 -26.109 1 30.02 118 ARG B N 1
ATOM 2141 C CA . ARG B 1 118 ? 8.742 8.773 -26.609 1 30.02 118 ARG B CA 1
ATOM 2142 C C . ARG B 1 118 ? 7.699 7.773 -26.125 1 30.02 118 ARG B C 1
ATOM 2144 O O . ARG B 1 118 ? 6.551 7.797 -26.578 1 30.02 118 ARG B O 1
ATOM 2151 N N . PRO B 1 119 ? 7.91 6.426 -26.047 1 30.55 119 PRO B N 1
ATOM 2152 C CA . PRO B 1 119 ? 6.699 5.875 -26.656 1 30.55 119 PRO B CA 1
ATOM 2153 C C . PRO B 1 119 ? 5.418 6.465 -26.078 1 30.55 119 PRO B C 1
ATOM 2155 O O . PRO B 1 119 ? 5.379 6.816 -24.891 1 30.55 119 PRO B O 1
ATOM 2158 N N . LEU B 1 120 ? 4.57 7.211 -26.766 1 30.77 120 LEU B N 1
ATOM 2159 C CA . LEU B 1 120 ? 3.191 7.691 -26.812 1 30.77 120 LEU B CA 1
ATOM 2160 C C . LEU B 1 120 ? 2.354 7.012 -25.734 1 30.77 120 LEU B C 1
ATOM 2162 O O . LEU B 1 120 ? 1.561 7.668 -25.047 1 30.77 120 LEU B O 1
ATOM 2166 N N . LEU B 1 121 ? 2.135 5.637 -25.875 1 34.62 121 LEU B N 1
ATOM 2167 C CA . LEU B 1 121 ? 0.989 4.918 -25.328 1 34.62 121 LEU B CA 1
ATOM 2168 C C . LEU B 1 121 ? 1.153 4.699 -23.828 1 34.62 121 LEU B C 1
ATOM 2170 O O . LEU B 1 121 ? 0.236 4.215 -23.156 1 34.62 121 LEU B O 1
ATOM 2174 N N . ALA B 1 122 ? 2.457 4.285 -23.375 1 40.31 122 ALA B N 1
ATOM 2175 C CA . ALA B 1 122 ? 2.566 3.842 -22 1 40.31 122 ALA B CA 1
ATOM 2176 C C . ALA B 1 122 ? 2.592 5.031 -21.031 1 40.31 122 ALA B C 1
ATOM 2178 O O . ALA B 1 122 ? 3.289 6.02 -21.281 1 40.31 122 ALA B O 1
ATOM 2179 N N . VAL B 1 123 ? 1.54 5.391 -20.375 1 48.59 123 VAL B N 1
ATOM 2180 C CA . VAL B 1 123 ? 1.454 6.375 -19.297 1 48.59 123 VAL B CA 1
ATOM 2181 C C . VAL B 1 123 ? 2.809 6.5 -18.609 1 48.59 123 VAL B C 1
ATOM 2183 O O . VAL B 1 123 ? 3.424 5.496 -18.234 1 48.59 123 VAL B O 1
ATOM 2186 N N . ASN B 1 124 ? 3.639 7.59 -19 1 59.94 124 ASN B N 1
ATOM 2187 C CA . ASN B 1 124 ? 4.871 7.93 -18.297 1 59.94 124 ASN B CA 1
ATOM 2188 C C . ASN B 1 124 ? 4.637 8.07 -16.797 1 59.94 124 ASN B C 1
ATOM 2190 O O . ASN B 1 124 ? 4.012 9.031 -16.344 1 59.94 124 ASN B O 1
ATOM 2194 N N . PRO B 1 125 ? 4.934 7.035 -16.172 1 64.94 125 PRO B N 1
ATOM 2195 C CA . PRO B 1 125 ? 4.707 7.051 -14.719 1 64.94 125 PRO B CA 1
ATOM 2196 C C . PRO B 1 125 ? 5.242 8.32 -14.047 1 64.94 125 PRO B C 1
ATOM 2198 O O . PRO B 1 125 ? 4.629 8.828 -13.109 1 64.94 125 PRO B O 1
ATOM 2201 N N . ARG B 1 126 ? 6.266 8.906 -14.617 1 70.06 126 ARG B N 1
ATOM 2202 C CA . ARG B 1 126 ? 6.832 10.117 -14.039 1 70.06 126 ARG B CA 1
ATOM 2203 C C . ARG B 1 126 ? 5.91 11.312 -14.266 1 70.06 126 ARG B C 1
ATOM 2205 O O . ARG B 1 126 ? 5.691 12.117 -13.352 1 70.06 126 ARG B O 1
ATOM 2212 N N . LYS B 1 127 ? 5.504 11.414 -15.477 1 71.25 127 LYS B N 1
ATOM 2213 C CA . LYS B 1 127 ? 4.602 12.516 -15.789 1 71.25 127 LYS B CA 1
ATOM 2214 C C . LYS B 1 127 ? 3.322 12.43 -14.961 1 71.25 127 LYS B C 1
ATOM 2216 O O . LYS B 1 127 ? 2.857 13.43 -14.414 1 71.25 127 LYS B O 1
ATOM 2221 N N . GLN B 1 128 ? 2.811 11.234 -14.844 1 70.06 128 GLN B N 1
ATOM 2222 C CA . GLN B 1 128 ? 1.596 11.023 -14.062 1 70.06 128 GLN B CA 1
ATOM 2223 C C . GLN B 1 128 ? 1.826 11.359 -12.594 1 70.06 128 GLN B C 1
ATOM 2225 O O . GLN B 1 128 ? 0.976 11.977 -11.953 1 70.06 128 GLN B O 1
ATOM 2230 N N . TRP B 1 129 ? 2.938 11.016 -12.18 1 72.31 129 TRP B N 1
ATOM 2231 C CA . TRP B 1 129 ? 3.279 11.328 -10.797 1 72.31 129 TRP B CA 1
ATOM 2232 C C . TRP B 1 129 ? 3.414 12.836 -10.594 1 72.31 129 TRP B C 1
ATOM 2234 O O . TRP B 1 129 ? 2.92 13.375 -9.602 1 72.31 129 TRP B O 1
ATOM 2244 N N . ARG B 1 130 ? 4.004 13.523 -11.438 1 75.12 130 ARG B N 1
ATOM 2245 C CA . ARG B 1 130 ? 4.168 14.969 -11.367 1 75.12 130 ARG B CA 1
ATOM 2246 C C . ARG B 1 130 ? 2.812 15.672 -11.344 1 75.12 130 ARG B C 1
ATOM 2248 O O . ARG B 1 130 ? 2.594 16.578 -10.539 1 75.12 130 ARG B O 1
ATOM 2255 N N . GLU B 1 131 ? 2.039 15.211 -12.18 1 78.69 131 GLU B N 1
ATOM 2256 C CA . GLU B 1 131 ? 0.711 15.812 -12.258 1 78.69 131 GLU B CA 1
ATOM 2257 C C . GLU B 1 131 ? -0.074 15.578 -10.969 1 78.69 131 GLU B C 1
ATOM 2259 O O . GLU B 1 131 ? -0.747 16.484 -10.469 1 78.69 131 GLU B O 1
ATOM 2264 N N . LEU B 1 132 ? 0.059 14.422 -10.477 1 78 132 LEU B N 1
ATOM 2265 C CA . LEU B 1 132 ? -0.604 14.102 -9.219 1 78 132 LEU B CA 1
ATOM 2266 C C . LEU B 1 132 ? -0.07 14.969 -8.086 1 78 132 LEU B C 1
ATOM 2268 O O . LEU B 1 132 ? -0.846 15.531 -7.309 1 78 132 LEU B O 1
ATOM 2272 N N . MET B 1 133 ? 1.217 15.047 -8.07 1 83.12 133 MET B N 1
ATOM 2273 C CA . MET B 1 133 ? 1.83 15.805 -6.984 1 83.12 133 MET B CA 1
ATOM 2274 C C . MET B 1 133 ? 1.55 17.297 -7.133 1 83.12 133 MET B C 1
ATOM 2276 O O . MET B 1 133 ? 1.369 18 -6.141 1 83.12 133 MET B O 1
ATOM 2280 N N . GLU B 1 134 ? 1.474 17.812 -8.297 1 83.06 134 GLU B N 1
ATOM 2281 C CA . GLU B 1 134 ? 1.117 19.203 -8.516 1 83.06 134 GLU B CA 1
ATOM 2282 C C . GLU B 1 134 ? -0.293 19.5 -8.016 1 83.06 134 GLU B C 1
ATOM 2284 O O . GLU B 1 134 ? -0.55 20.578 -7.461 1 83.06 134 GLU B O 1
ATOM 2289 N N . ALA B 1 135 ? -1.097 18.578 -8.125 1 87.44 135 ALA B N 1
ATOM 2290 C CA . ALA B 1 135 ? -2.5 18.734 -7.754 1 87.44 135 ALA B CA 1
ATOM 2291 C C . ALA B 1 135 ? -2.689 18.625 -6.246 1 87.44 135 ALA B C 1
ATOM 2293 O O . ALA B 1 135 ? -3.596 19.25 -5.68 1 87.44 135 ALA B O 1
ATOM 2294 N N . ARG B 1 136 ? -1.783 17.906 -5.605 1 91.69 136 ARG B N 1
ATOM 2295 C CA . ARG B 1 136 ? -2.088 17.547 -4.227 1 91.69 136 ARG B CA 1
ATOM 2296 C C . ARG B 1 136 ? -1.127 18.234 -3.258 1 91.69 136 ARG B C 1
ATOM 2298 O O . ARG B 1 136 ? -1.419 18.359 -2.066 1 91.69 136 ARG B O 1
ATOM 2305 N N . ARG B 1 137 ? -0.091 18.703 -3.678 1 93 137 ARG B N 1
ATOM 2306 C CA . ARG B 1 137 ? 0.985 19.203 -2.824 1 93 137 ARG B CA 1
ATOM 2307 C C . ARG B 1 137 ? 0.482 20.281 -1.882 1 93 137 ARG B C 1
ATOM 2309 O O . ARG B 1 137 ? 0.787 20.266 -0.687 1 93 137 ARG B O 1
ATOM 2316 N N . HIS B 1 138 ? -0.241 21.25 -2.424 1 95.44 138 HIS B N 1
ATOM 2317 C CA . HIS B 1 138 ? -0.696 22.375 -1.613 1 95.44 138 HIS B CA 1
ATOM 2318 C C . HIS B 1 138 ? -1.619 21.906 -0.492 1 95.44 138 HIS B C 1
ATOM 2320 O O . HIS B 1 138 ? -1.645 22.5 0.585 1 95.44 138 HIS B O 1
ATOM 2326 N N . LEU B 1 139 ? -2.34 20.844 -0.669 1 97.31 139 LEU B N 1
ATOM 2327 C CA . LEU B 1 139 ? -3.229 20.297 0.353 1 97.31 139 LEU B CA 1
ATOM 2328 C C . LEU B 1 139 ? -2.428 19.625 1.468 1 97.31 139 LEU B C 1
ATOM 2330 O O . LEU B 1 139 ? -2.754 19.781 2.646 1 97.31 139 LEU B O 1
ATOM 2334 N N . TYR B 1 140 ? -1.373 18.891 1.097 1 97.44 140 TYR B N 1
ATOM 2335 C CA . TYR B 1 140 ? -0.481 18.312 2.094 1 97.44 140 TYR B CA 1
ATOM 2336 C C . TYR B 1 140 ? 0.166 19.406 2.945 1 97.44 140 TYR B C 1
ATOM 2338 O O . TYR B 1 140 ? 0.189 19.297 4.176 1 97.44 140 TYR B O 1
ATOM 2346 N N . GLU B 1 141 ? 0.62 20.391 2.289 1 96.81 141 GLU B N 1
ATOM 2347 C CA . GLU B 1 141 ? 1.322 21.469 2.959 1 96.81 141 GLU B CA 1
ATOM 2348 C C . GLU B 1 141 ? 0.389 22.25 3.891 1 96.81 141 GLU B C 1
ATOM 2350 O O . GLU B 1 141 ? 0.799 22.672 4.973 1 96.81 141 GLU B O 1
ATOM 2355 N N . ASP B 1 142 ? -0.793 22.375 3.482 1 97.31 142 ASP B N 1
ATOM 2356 C CA . ASP B 1 142 ? -1.77 23.156 4.238 1 97.31 142 ASP B CA 1
ATOM 2357 C C . ASP B 1 142 ? -2.051 22.516 5.598 1 97.31 142 ASP B C 1
ATOM 2359 O O . ASP B 1 142 ? -2.299 23.219 6.578 1 97.31 142 ASP B O 1
ATOM 2363 N N . VAL B 1 143 ? -1.982 21.234 5.703 1 98.25 143 VAL B N 1
ATOM 2364 C CA . VAL B 1 143 ? -2.354 20.578 6.953 1 98.25 143 VAL B CA 1
ATOM 2365 C C . VAL B 1 143 ? -1.1 2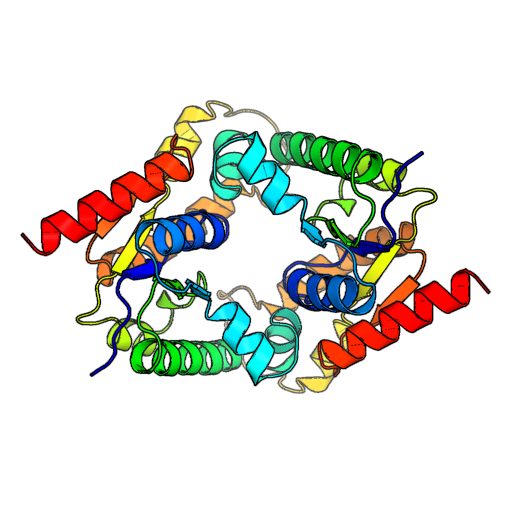0.281 7.773 1 98.25 143 VAL B C 1
ATOM 2367 O O . VAL B 1 143 ? -1.19 19.953 8.961 1 98.25 143 VAL B O 1
ATOM 2370 N N . ALA B 1 144 ? 0.049 20.406 7.203 1 98.06 144 ALA B N 1
ATOM 2371 C CA . ALA B 1 144 ? 1.286 19.938 7.824 1 98.06 144 ALA B CA 1
ATOM 2372 C C . ALA B 1 144 ? 1.806 20.953 8.836 1 98.06 144 ALA B C 1
ATOM 2374 O O . ALA B 1 144 ? 1.777 22.156 8.594 1 98.06 144 ALA B O 1
ATOM 2375 N N . THR B 1 145 ? 2.223 20.469 9.953 1 97.62 145 THR B N 1
ATOM 2376 C CA . THR B 1 145 ? 2.967 21.297 10.906 1 97.62 145 THR B CA 1
ATOM 2377 C C . THR B 1 145 ? 4.469 21.172 10.656 1 97.62 145 THR B C 1
ATOM 2379 O O . THR B 1 145 ? 5.246 22 11.133 1 97.62 145 THR B O 1
ATOM 2382 N N . ALA B 1 146 ? 4.887 20.109 9.969 1 97.5 146 ALA B N 1
ATOM 2383 C CA . ALA B 1 146 ? 6.262 19.906 9.523 1 97.5 146 ALA B CA 1
ATOM 2384 C C . ALA B 1 146 ? 6.297 19.203 8.172 1 97.5 146 ALA B C 1
ATOM 2386 O O . ALA B 1 146 ? 5.473 18.328 7.895 1 97.5 146 ALA B O 1
ATOM 2387 N N . VAL B 1 147 ? 7.266 19.594 7.387 1 97.19 147 VAL B N 1
ATOM 2388 C CA . VAL B 1 147 ? 7.508 18.953 6.102 1 97.19 147 VAL B CA 1
ATOM 2389 C C . VAL B 1 147 ? 8.883 18.297 6.105 1 97.19 147 VAL B C 1
ATOM 2391 O O . VAL B 1 147 ? 9.891 18.938 6.414 1 97.19 147 VAL B O 1
ATOM 2394 N N . VAL B 1 148 ? 8.891 17.016 5.848 1 96.88 148 VAL B N 1
ATOM 2395 C CA . VAL B 1 148 ? 10.141 16.266 5.836 1 96.88 148 VAL B CA 1
ATOM 2396 C C . VAL B 1 148 ? 10.375 15.68 4.445 1 96.88 148 VAL B C 1
ATOM 2398 O O . VAL B 1 148 ? 9.602 14.844 3.98 1 96.88 148 VAL B O 1
ATOM 2401 N N . ALA B 1 149 ? 11.438 16.094 3.811 1 94.81 149 ALA B N 1
ATOM 2402 C CA . ALA B 1 149 ? 11.805 15.57 2.502 1 94.81 149 ALA B CA 1
ATOM 2403 C C . ALA B 1 149 ? 12.344 14.148 2.617 1 94.81 149 ALA B C 1
ATOM 2405 O O . ALA B 1 149 ? 13.117 13.844 3.527 1 94.81 149 ALA B O 1
ATOM 2406 N N . THR B 1 150 ? 11.867 13.32 1.675 1 93.5 150 THR B N 1
ATOM 2407 C CA . THR B 1 150 ? 12.328 11.938 1.694 1 93.5 150 THR B CA 1
ATOM 2408 C C . THR B 1 150 ? 13.406 11.711 0.632 1 93.5 150 THR B C 1
ATOM 2410 O O . THR B 1 150 ? 14.094 10.695 0.648 1 93.5 150 THR B O 1
ATOM 2413 N N . ASP B 1 151 ? 13.633 12.648 -0.225 1 87.75 151 ASP B N 1
ATOM 2414 C CA . ASP B 1 151 ? 14.539 12.516 -1.36 1 87.75 151 ASP B CA 1
ATOM 2415 C C . ASP B 1 151 ? 15.969 12.25 -0.894 1 87.75 151 ASP B C 1
ATOM 2417 O O . ASP B 1 151 ? 16.531 13.016 -0.107 1 87.75 151 ASP B O 1
ATOM 2421 N N . GLY B 1 152 ? 16.5 11.156 -1.418 1 87.94 152 GLY B N 1
ATOM 2422 C CA . GLY B 1 152 ? 17.891 10.859 -1.138 1 87.94 152 GLY B CA 1
ATOM 2423 C C . GLY B 1 152 ? 18.141 10.445 0.301 1 87.94 152 GLY B C 1
ATOM 2424 O O . GLY B 1 152 ? 19.266 10.5 0.784 1 87.94 152 GLY B O 1
ATOM 2425 N N . ARG B 1 153 ? 17.125 10.07 1.002 1 92.44 153 ARG B N 1
ATOM 2426 C CA . ARG B 1 153 ? 17.25 9.703 2.41 1 92.44 153 ARG B CA 1
ATOM 2427 C C . ARG B 1 153 ? 16.734 8.289 2.652 1 92.44 153 ARG B C 1
ATOM 2429 O O . ARG B 1 153 ? 15.75 7.867 2.053 1 92.44 153 ARG B O 1
ATOM 2436 N N . THR B 1 154 ? 17.453 7.633 3.551 1 94.25 154 THR B N 1
ATOM 2437 C CA . THR B 1 154 ? 16.969 6.336 4.008 1 94.25 154 THR B CA 1
ATOM 2438 C C . THR B 1 154 ? 15.781 6.504 4.945 1 94.25 154 THR B C 1
ATOM 2440 O O . THR B 1 154 ? 15.57 7.582 5.504 1 94.25 154 THR B O 1
ATOM 2443 N N . PRO B 1 155 ? 15.023 5.434 5.125 1 95.12 155 PRO B N 1
ATOM 2444 C CA . PRO B 1 155 ? 13.922 5.52 6.086 1 95.12 155 PRO B CA 1
ATOM 2445 C C . PRO B 1 155 ? 14.383 5.934 7.48 1 95.12 155 PRO B C 1
ATOM 2447 O O . PRO B 1 155 ? 13.688 6.684 8.172 1 95.12 155 PRO B O 1
ATOM 2450 N N . GLU B 1 156 ? 15.523 5.512 7.863 1 96.62 156 GLU B N 1
ATOM 2451 C CA . GLU B 1 156 ? 16.062 5.875 9.164 1 96.62 156 GLU B CA 1
ATOM 2452 C C . GLU B 1 156 ? 16.359 7.371 9.242 1 96.62 156 GLU B C 1
ATOM 2454 O O . GLU B 1 156 ? 16.078 8.023 10.242 1 96.62 156 GLU B O 1
ATOM 2459 N N . GLU B 1 157 ? 16.906 7.891 8.172 1 97.31 157 GLU B N 1
ATOM 2460 C CA . GLU B 1 157 ? 17.219 9.32 8.117 1 97.31 157 GLU B CA 1
ATOM 2461 C C . GLU B 1 157 ? 15.938 10.156 8.102 1 97.31 157 GLU B C 1
ATOM 2463 O O . GLU B 1 157 ? 15.867 11.195 8.75 1 97.31 157 GLU B O 1
ATOM 2468 N N . VAL B 1 158 ? 14.969 9.695 7.348 1 97.31 158 VAL B N 1
ATOM 2469 C CA . VAL B 1 158 ? 13.688 10.383 7.301 1 97.31 158 VAL B CA 1
ATOM 2470 C C . VAL B 1 158 ? 13.039 10.359 8.68 1 97.31 158 VAL B C 1
ATOM 2472 O O . VAL B 1 158 ? 12.484 11.367 9.133 1 97.31 158 VAL B O 1
ATOM 2475 N N . THR B 1 159 ? 13.141 9.211 9.367 1 97.94 159 THR B N 1
ATOM 2476 C CA . THR B 1 159 ? 12.594 9.055 10.703 1 97.94 159 THR B CA 1
ATOM 2477 C C . THR B 1 159 ? 13.234 10.047 11.672 1 97.94 159 THR B C 1
ATOM 2479 O O . THR B 1 159 ? 12.539 10.734 12.422 1 97.94 159 THR B O 1
ATOM 2482 N N . GLN B 1 160 ? 14.516 10.141 11.594 1 97.88 160 GLN B N 1
ATOM 2483 C CA . GLN B 1 160 ? 15.227 11.078 12.453 1 97.88 160 GLN B CA 1
ATOM 2484 C C . GLN B 1 160 ? 14.828 12.523 12.141 1 97.88 160 GLN B C 1
ATOM 2486 O O . GLN B 1 160 ? 14.617 13.32 13.055 1 97.88 160 GLN B O 1
ATOM 2491 N N . ALA B 1 161 ? 14.703 12.859 10.883 1 97.44 161 ALA B N 1
ATOM 2492 C CA . ALA B 1 161 ? 14.289 14.203 10.477 1 97.44 161 ALA B CA 1
ATOM 2493 C C . ALA B 1 161 ? 12.891 14.531 10.992 1 97.44 161 ALA B C 1
ATOM 2495 O O . ALA B 1 161 ? 12.625 15.656 11.414 1 97.44 161 ALA B O 1
ATOM 2496 N N . ALA B 1 162 ? 12.062 13.547 10.945 1 97.69 162 ALA B N 1
ATOM 2497 C CA . ALA B 1 162 ? 10.703 13.742 11.445 1 97.69 162 ALA B CA 1
ATOM 2498 C C . ALA B 1 162 ? 10.695 13.992 12.945 1 97.69 162 ALA B C 1
ATOM 2500 O O . ALA B 1 162 ? 9.992 14.875 13.438 1 97.69 162 ALA B O 1
ATOM 2501 N N . LEU B 1 163 ? 11.5 13.227 13.68 1 97.25 163 LEU B N 1
ATOM 2502 C CA . LEU B 1 163 ? 11.609 13.398 15.125 1 97.25 163 LEU B CA 1
ATOM 2503 C C . LEU B 1 163 ? 12.148 14.789 15.469 1 97.25 163 LEU B C 1
ATOM 2505 O O . LEU B 1 163 ? 11.617 15.461 16.359 1 97.25 163 LEU B O 1
ATOM 2509 N N . ASP B 1 164 ? 13.133 15.172 14.719 1 96.56 164 ASP B N 1
ATOM 2510 C CA . ASP B 1 164 ? 13.734 16.484 14.945 1 96.56 164 ASP B CA 1
ATOM 2511 C C . ASP B 1 164 ? 12.727 17.594 14.664 1 96.56 164 ASP B C 1
ATOM 2513 O O . ASP B 1 164 ? 12.688 18.594 15.391 1 96.56 164 ASP B O 1
ATOM 2517 N N . ALA B 1 165 ? 11.93 17.422 13.68 1 93.94 165 ALA B N 1
ATOM 2518 C CA . ALA B 1 165 ? 10.977 18.438 13.258 1 93.94 165 ALA B CA 1
ATOM 2519 C C . ALA B 1 165 ? 9.859 18.609 14.281 1 93.94 165 ALA B C 1
ATOM 2521 O O . ALA B 1 165 ? 9.336 19.719 14.469 1 93.94 165 ALA B O 1
ATOM 2522 N N . VAL B 1 166 ? 9.492 17.531 14.953 1 89.31 166 VAL B N 1
ATOM 2523 C CA . VAL B 1 166 ? 8.383 17.594 15.906 1 89.31 166 VAL B CA 1
ATOM 2524 C C . VAL B 1 166 ? 8.898 18.062 17.266 1 89.31 166 VAL B C 1
ATOM 2526 O O . VAL B 1 166 ? 8.18 18.75 18 1 89.31 166 VAL B O 1
ATOM 2529 N N . GLU B 1 167 ? 10.078 17.641 17.688 1 82.56 167 GLU B N 1
ATOM 2530 C CA . GLU B 1 167 ? 10.664 18.141 18.922 1 82.56 167 GLU B CA 1
ATOM 2531 C C . GLU B 1 167 ? 10.891 19.656 18.844 1 82.56 167 GLU B C 1
ATOM 2533 O O . GLU B 1 167 ? 10.664 20.359 19.828 1 82.56 167 GLU B O 1
ATOM 2538 N N . LEU B 1 168 ? 11.328 20 17.797 1 64.94 168 LEU B N 1
ATOM 2539 C CA . LEU B 1 168 ? 11.617 21.406 17.625 1 64.94 168 LEU B CA 1
ATOM 2540 C C . LEU B 1 168 ? 10.344 22.25 17.703 1 64.94 168 LEU B C 1
ATOM 2542 O O . LEU B 1 168 ? 10.359 23.359 18.219 1 64.94 168 LEU B O 1
ATOM 2546 N N . LYS B 1 169 ? 9.289 21.672 17.25 1 61.41 169 LYS B N 1
ATOM 2547 C CA . LYS B 1 169 ? 8.07 22.469 17.312 1 61.41 169 LYS B CA 1
ATOM 2548 C C . LYS B 1 169 ? 7.492 22.484 18.719 1 61.41 169 LYS B C 1
ATOM 2550 O O . LYS B 1 169 ? 6.742 23.391 19.078 1 61.41 169 LYS B O 1
ATOM 2555 N N . GLU B 1 170 ? 7.781 21.531 19.578 1 55.44 170 GLU B N 1
ATOM 2556 C CA . GLU B 1 170 ? 7.379 21.609 20.969 1 55.44 170 GLU B CA 1
ATOM 2557 C C . GLU B 1 170 ? 8.305 22.547 21.75 1 55.44 170 GLU B C 1
ATOM 2559 O O . GLU B 1 170 ? 7.895 23.125 22.766 1 55.44 170 GLU B O 1
ATOM 2564 N N . ALA B 1 171 ? 9.641 22.859 21.25 1 47.22 171 ALA B N 1
ATOM 2565 C CA . ALA B 1 171 ? 10.516 23.766 21.984 1 47.22 171 ALA B CA 1
ATOM 2566 C C . ALA B 1 171 ? 10.242 25.219 21.609 1 47.22 171 ALA B C 1
ATOM 2568 O O . ALA B 1 171 ? 9.82 25.5 20.469 1 47.22 171 ALA B O 1
#

pLDDT: mean 86.59, std 18.34, range [29.09, 98.81]

Solvent-accessible surface area (backbone atoms only — not comparable to full-atom values): 18271 Å² total; per-residue (Å²): 132,57,44,43,66,34,35,38,41,39,57,74,47,56,37,60,70,63,29,37,46,52,43,10,60,76,66,72,46,51,64,46,47,36,60,59,48,45,29,64,75,69,33,35,32,59,42,52,44,37,45,40,60,27,64,70,51,43,51,52,53,49,40,51,36,48,55,51,44,45,56,67,34,58,23,26,37,33,50,48,48,64,49,58,75,40,68,68,41,42,58,70,41,62,91,49,52,22,37,24,49,37,71,64,59,70,61,26,52,62,68,30,66,75,78,73,93,83,81,91,82,66,80,51,66,50,61,54,46,43,54,51,47,68,71,42,46,66,51,50,56,68,50,33,73,34,78,37,68,39,72,96,31,34,52,67,54,37,32,50,48,47,50,52,51,53,53,52,67,76,101,130,57,43,43,67,34,34,38,41,36,56,76,47,59,38,59,70,63,28,36,46,52,43,10,60,76,68,74,46,51,63,45,48,36,59,59,47,46,30,64,74,69,34,34,32,60,44,52,43,39,46,41,60,26,63,70,51,45,49,52,53,49,38,50,37,47,55,51,44,46,55,67,34,58,23,26,36,32,51,46,50,65,50,58,74,40,66,69,40,43,59,69,42,62,93,48,52,20,38,23,49,37,72,63,58,69,60,26,51,61,66,27,66,70,76,72,88,70,74,83,82,60,80,51,64,51,60,54,48,44,53,50,47,68,72,41,46,66,49,49,57,69,51,32,72,34,78,38,68,40,71,96,33,32,53,67,54,37,32,51,49,47,51,52,50,53,53,52,66,76,99

Radius of gyration: 20.07 Å; Cα contacts (8 Å, |Δi|>4): 562; chains: 2; bounding box: 45×58×52 Å

Organism: Streptomyces coelicolor (strain ATCC BAA-471 / A3(2) / M145) (NCBI:txid100226)

Sequence (342 aa):
MSAPLIVLVGPMGVGKSTVGQLLAERLGTGYRDTDEDIVTAQGRAIAEIFVDEGEAAFRTLEKEAVRTALAEHEGVLALGGGAILDADTRALLAGQRVVYLSMDVEEAVKRTGLNAARPLLAVNPRKQWRELMEARRHLYEDVATAVVATDGRTPEEVTQAALDAVELKEAMSAPLIVLVGPMGVGKSTVGQLLAERLGTGYRDTDEDIVTAQGRAIAEIFVDEGEAAFRTLEKEAVRTALAEHEGVLALGGGAILDADTRALLAGQRVVYLSMDVEEAVKRTGLNAARPLLAVNPRKQWRELMEARRHLYEDVATAVVATDGRTPEEVTQAALDAVELKEA

Nearest PDB structures (foldseek):
  2iyz-assembly1_A  TM=8.632E-01  e=2.198E-19  Mycobacterium tuberculosis H37Rv
  2iyv-assembly1_A  TM=8.894E-01  e=1.599E-18  Mycobacterium tuberculosis H37Rv
  1u8a-assembly1_A  TM=8.753E-01  e=3.365E-18  Mycobacterium tuberculosis
  2g1j-assembly2_B  TM=9.050E-01  e=2.300E-17  Mycobacterium tuberculosis
  2iyr-assembly2_B  TM=8.755E-01  e=1.084E-16  Mycobacterium tuberculosis H37Rv

InterPro domains:
  IPR000623 Shikimate kinase/Threonine synthase-like 1 [MF_00109] (3-167)
  IPR000623 Shikimate kinase/Threonine synthase-like 1 [cd00464] (6-157)
  IPR023000 Shikimate kinase, conserved site [PS01128] (59-84)
  IPR027417 P-loop containing nucleoside triphosphate hydrolase [G3DSA:3.40.50.300] (4-171)
  IPR027417 P-loop containing nucleoside triphosphate hydrolase [SSF52540] (4-165)
  IPR031322 Shikimate kinase/gluconokinase [PF01202] (12-166)

Foldseek 3Di:
DAFAPEEEEEAPPLQCVPLLVVLQVVVVFDEEELLVVLCVVVVHHPVCCCVPPNDVSVLVSQLVSLLVCRVPGHYYYYGYHCNLVDPSSLVSLPPPAYEYADEDLVVVVVVVPPPDDDDDDPPPPSVVVVVVCVVCVVSSVVSHPYYFYSPPHDSVRSSVVSVVSSVVVVD/DAFEPEEEEEAPPLQCVPLQVVLQVVVVHDEEELLVVLCVVVVHHPVCCCVPPNDVSVLVSQLVSLLVCRVPGHYYYYGYHCNLVDPSSLVSLPPPAYEYADEDLVVVCVVVPPPDDDPPPPPPPSVVVVVVCVVCVVSSVVSHPYYFYSPPHDSVRSSVVSVVSSVVVVD